Protein AF-A0A929IYP4-F1 (afdb_monomer)

pLDDT: mean 80.19, std 15.05, range [38.94, 98.25]

Mean predicted aligned error: 19.08 Å

Radius of gyration: 38.47 Å; Cα contacts (8 Å, |Δi|>4): 97; chains: 1; bounding box: 107×36×112 Å

Sequence (282 aa):
MQYESSFSPFMRTIASIVIVTFTMLILQPAAMAAQVMHEEYKQAVADKAREQAVQLTKTLQTVEVKLAKLQTIDTAQLAELNLGQTKKSFRSLKQQVVALDEAVRVDFATTKQHLVEQKLPVEILQRHQTAVATYQQHLATLLANLEAIIMVKNKGQLHDKVAKALKHLQPLQKQGKYPKFDPNNLPFNVPDGKVRPPLEDKQELKKLFPAKPIKLAATTLLPEMLAAATIPDSSYLEATEDVQITPEIDALALELGHNPVKIYNWVHDNIKFIPTYGSIQG

Structure (mmCIF, N/CA/C/O backbone):
data_AF-A0A929IYP4-F1
#
_entry.id   AF-A0A929IYP4-F1
#
loop_
_atom_site.group_PDB
_atom_site.id
_atom_site.type_symbol
_atom_site.label_atom_id
_atom_site.label_alt_id
_atom_site.label_comp_id
_atom_site.label_asym_id
_atom_site.label_entity_id
_atom_site.label_seq_id
_atom_site.pdbx_PDB_ins_code
_atom_site.Cartn_x
_atom_site.Cartn_y
_atom_site.Cartn_z
_atom_site.occupancy
_atom_site.B_iso_or_equiv
_atom_site.auth_seq_id
_atom_site.auth_comp_id
_atom_site.auth_asym_id
_atom_site.auth_atom_id
_atom_site.pdbx_PDB_model_num
ATOM 1 N N . MET A 1 1 ? -15.228 2.240 -84.566 1.00 38.94 1 MET A N 1
ATOM 2 C CA . MET A 1 1 ? -14.297 3.331 -84.207 1.00 38.94 1 MET A CA 1
ATOM 3 C C . MET A 1 1 ? -13.755 3.023 -82.823 1.00 38.94 1 MET A C 1
ATOM 5 O O . MET A 1 1 ? -14.469 3.202 -81.848 1.00 38.94 1 MET A O 1
ATOM 9 N N . GLN A 1 2 ? -12.566 2.427 -82.757 1.00 40.53 2 GLN A N 1
ATOM 10 C CA . GLN A 1 2 ? -11.899 2.063 -81.506 1.00 40.53 2 GLN A CA 1
ATOM 11 C C . GLN A 1 2 ? -10.913 3.185 -81.172 1.00 40.53 2 GLN A C 1
ATOM 13 O O . GLN A 1 2 ? -9.971 3.417 -81.923 1.00 40.53 2 GLN A O 1
ATOM 18 N N . TYR A 1 3 ? -11.178 3.928 -80.097 1.00 46.12 3 TYR A N 1
ATOM 19 C CA . TYR A 1 3 ? -10.236 4.901 -79.546 1.00 46.12 3 TYR A CA 1
ATOM 20 C C . TYR A 1 3 ? -9.234 4.135 -78.673 1.00 46.12 3 TYR A C 1
ATOM 22 O O . TYR A 1 3 ? -9.508 3.858 -77.507 1.00 46.12 3 TYR A O 1
ATOM 30 N N . GLU A 1 4 ? -8.085 3.761 -79.235 1.00 46.09 4 GLU A N 1
ATOM 31 C CA . GLU A 1 4 ? -6.936 3.353 -78.425 1.00 46.09 4 GLU A CA 1
ATOM 32 C C . GLU A 1 4 ? -6.273 4.609 -77.851 1.00 46.09 4 GLU A C 1
ATOM 34 O O . GLU A 1 4 ? -5.606 5.368 -78.553 1.00 46.09 4 GLU A O 1
ATOM 39 N N . SER A 1 5 ? -6.477 4.861 -76.557 1.00 52.59 5 SER A N 1
ATOM 40 C CA . SER A 1 5 ? -5.732 5.878 -75.818 1.00 52.59 5 SER A CA 1
ATOM 41 C C . SER A 1 5 ? -4.363 5.320 -75.416 1.00 52.59 5 SER A C 1
ATOM 43 O O . SER A 1 5 ? -4.140 4.815 -74.312 1.00 52.59 5 SER A O 1
ATOM 45 N N . SER A 1 6 ? -3.402 5.407 -76.333 1.00 58.78 6 SER A N 1
ATOM 46 C CA . SER A 1 6 ? -2.003 5.062 -76.075 1.00 58.78 6 SER A CA 1
ATOM 47 C C . SER A 1 6 ? -1.326 6.147 -75.226 1.00 58.78 6 SER A C 1
ATOM 49 O O . SER A 1 6 ? -0.546 6.960 -75.721 1.00 58.78 6 SER A O 1
ATOM 51 N N . PHE A 1 7 ? -1.633 6.189 -73.927 1.00 59.97 7 PHE A N 1
ATOM 52 C CA . PHE A 1 7 ? -0.832 6.949 -72.965 1.00 59.97 7 PHE A CA 1
ATOM 53 C C . PHE A 1 7 ? 0.578 6.358 -72.912 1.00 59.97 7 PHE A C 1
ATOM 55 O O . PHE A 1 7 ? 0.733 5.156 -72.678 1.00 59.97 7 PHE A O 1
ATOM 62 N N . SER A 1 8 ? 1.596 7.197 -73.126 1.00 69.31 8 SER A N 1
ATOM 63 C CA . SER A 1 8 ? 2.992 6.759 -73.120 1.00 69.31 8 SER A CA 1
ATOM 64 C C . SER A 1 8 ? 3.347 6.107 -71.773 1.00 69.31 8 SER A C 1
ATOM 66 O O . SER A 1 8 ? 2.818 6.512 -70.729 1.00 69.31 8 SER A O 1
ATOM 68 N N . PRO A 1 9 ? 4.252 5.112 -71.751 1.00 63.69 9 PRO A N 1
ATOM 69 C CA . PRO A 1 9 ? 4.678 4.460 -70.509 1.00 63.69 9 PRO A CA 1
ATOM 70 C C . PRO A 1 9 ? 5.207 5.469 -69.474 1.00 63.69 9 PRO A C 1
ATOM 72 O O . PRO A 1 9 ? 5.058 5.252 -68.276 1.00 63.69 9 PRO A O 1
ATOM 75 N N . PHE A 1 10 ? 5.720 6.612 -69.942 1.00 65.69 10 PHE A N 1
ATOM 76 C CA . PHE A 1 10 ? 6.186 7.730 -69.126 1.00 65.69 10 PHE A CA 1
ATOM 77 C C . PHE A 1 10 ? 5.052 8.518 -68.437 1.00 65.69 10 PHE A C 1
ATOM 79 O O . PHE A 1 10 ? 5.186 8.928 -67.288 1.00 65.69 10 PHE A O 1
ATOM 86 N N . MET A 1 11 ? 3.895 8.699 -69.086 1.00 67.69 11 MET A N 1
ATOM 87 C CA . MET A 1 11 ? 2.728 9.321 -68.437 1.00 67.69 11 MET A CA 1
ATOM 88 C C . MET A 1 11 ? 2.104 8.410 -67.374 1.00 67.69 11 MET A C 1
ATOM 90 O O . MET A 1 11 ? 1.614 8.896 -66.355 1.00 67.69 11 MET A O 1
ATOM 94 N N . ARG A 1 12 ? 2.150 7.087 -67.575 1.00 62.59 12 ARG A N 1
ATOM 95 C CA . ARG A 1 12 ? 1.625 6.107 -66.608 1.00 62.59 12 ARG A CA 1
ATOM 96 C C . ARG A 1 12 ? 2.485 6.018 -65.343 1.00 62.59 12 ARG A C 1
ATOM 98 O O . ARG A 1 12 ? 1.937 5.893 -64.247 1.00 62.59 12 ARG A O 1
ATOM 105 N N . THR A 1 13 ? 3.808 6.141 -65.465 1.00 68.50 13 THR A N 1
ATOM 106 C CA . THR A 1 13 ? 4.710 6.207 -64.303 1.00 68.50 13 THR A CA 1
ATOM 107 C C . THR A 1 13 ? 4.537 7.504 -63.520 1.00 68.50 13 THR A C 1
ATOM 109 O O . THR A 1 13 ? 4.424 7.447 -62.298 1.00 68.50 13 THR A O 1
ATOM 112 N N . ILE A 1 14 ? 4.409 8.655 -64.191 1.00 73.00 14 ILE A N 1
ATOM 113 C CA . ILE A 1 14 ? 4.153 9.937 -63.512 1.00 73.00 14 ILE A CA 1
ATOM 114 C C . ILE A 1 14 ? 2.806 9.914 -62.779 1.00 73.00 14 ILE A C 1
ATOM 116 O O . ILE A 1 14 ? 2.751 10.276 -61.607 1.00 73.00 14 ILE A O 1
ATOM 120 N N . ALA A 1 15 ? 1.736 9.426 -63.414 1.00 66.62 15 ALA A N 1
ATOM 121 C CA . ALA A 1 15 ? 0.426 9.314 -62.769 1.00 66.62 15 ALA A CA 1
ATOM 122 C C . ALA A 1 15 ? 0.462 8.412 -61.520 1.00 66.62 15 ALA A C 1
ATOM 124 O O . ALA A 1 15 ? -0.133 8.745 -60.498 1.00 66.62 15 ALA A O 1
ATOM 125 N N . SER A 1 16 ? 1.216 7.310 -61.569 1.00 67.25 16 SER A N 1
ATOM 126 C CA . SER A 1 16 ? 1.377 6.402 -60.426 1.00 67.25 16 SER A CA 1
ATOM 127 C C . SER A 1 16 ? 2.150 7.055 -59.274 1.00 67.25 16 SER A C 1
ATOM 129 O O . SER A 1 16 ? 1.747 6.934 -58.120 1.00 67.25 16 SER A O 1
ATOM 131 N N . ILE A 1 17 ? 3.215 7.808 -59.573 1.00 73.38 17 ILE A N 1
ATOM 132 C CA . ILE A 1 17 ? 3.995 8.548 -58.566 1.00 73.38 17 ILE A CA 1
ATOM 133 C C . ILE A 1 17 ? 3.144 9.648 -57.922 1.00 73.38 17 ILE A C 1
ATOM 135 O O . ILE A 1 17 ? 3.173 9.809 -56.702 1.00 73.38 17 ILE A O 1
ATOM 139 N N . VAL A 1 18 ? 2.341 10.370 -58.710 1.00 72.69 18 VAL A N 1
ATOM 140 C CA . VAL A 1 18 ? 1.445 11.417 -58.197 1.00 72.69 18 VAL A CA 1
ATOM 141 C C . VAL A 1 18 ? 0.373 10.818 -57.287 1.00 72.69 18 VAL A C 1
ATOM 143 O O . VAL A 1 18 ? 0.145 11.346 -56.207 1.00 72.69 18 VAL A O 1
ATOM 146 N N . ILE A 1 19 ? -0.229 9.681 -57.646 1.00 71.75 19 ILE A N 1
ATOM 147 C CA . ILE A 1 19 ? -1.214 9.004 -56.786 1.00 71.75 19 ILE A CA 1
ATOM 148 C C . ILE A 1 19 ? -0.570 8.528 -55.478 1.00 71.75 19 ILE A C 1
ATOM 150 O O . ILE A 1 19 ? -1.114 8.790 -54.408 1.00 71.75 19 ILE A O 1
ATOM 154 N N . VAL A 1 20 ? 0.606 7.892 -55.538 1.00 69.19 20 VAL A N 1
ATOM 155 C CA . VAL A 1 20 ? 1.320 7.410 -54.342 1.00 69.19 20 VAL A CA 1
ATOM 156 C C . VAL A 1 20 ? 1.697 8.570 -53.419 1.00 69.19 20 VAL A C 1
ATOM 158 O O . VAL A 1 20 ? 1.441 8.508 -52.217 1.00 69.19 20 VAL A O 1
ATOM 161 N N . THR A 1 21 ? 2.230 9.659 -53.970 1.00 65.56 21 THR A N 1
ATOM 162 C CA . THR A 1 21 ? 2.582 10.855 -53.188 1.00 65.56 21 THR A CA 1
ATOM 163 C C . THR A 1 21 ? 1.353 11.539 -52.592 1.00 65.56 21 THR A C 1
ATOM 165 O O . THR A 1 21 ? 1.382 11.868 -51.410 1.00 65.56 21 THR A O 1
ATOM 168 N N . PHE A 1 22 ? 0.244 11.668 -53.329 1.00 65.38 22 PHE A N 1
ATOM 169 C CA . PHE A 1 22 ? -1.004 12.223 -52.789 1.00 65.38 22 PHE A CA 1
ATOM 170 C C . PHE A 1 22 ? -1.616 11.331 -51.696 1.00 65.38 22 PHE A C 1
ATOM 172 O O . PHE A 1 22 ? -2.070 11.841 -50.675 1.00 65.38 22 PHE A O 1
ATOM 179 N N . THR A 1 23 ? -1.584 10.002 -51.854 1.00 59.28 23 THR A N 1
ATOM 180 C CA . THR A 1 23 ? -2.051 9.079 -50.801 1.00 59.28 23 THR A CA 1
ATOM 181 C C . THR A 1 23 ? -1.179 9.127 -49.546 1.00 59.28 23 THR A C 1
ATOM 183 O O . THR A 1 23 ? -1.722 9.158 -48.444 1.00 59.28 23 THR A O 1
ATOM 186 N N . MET A 1 24 ? 0.149 9.212 -49.681 1.00 58.81 24 MET A N 1
ATOM 187 C CA . MET A 1 24 ? 1.064 9.388 -48.545 1.00 58.81 24 MET A CA 1
ATOM 188 C C . MET A 1 24 ? 0.853 10.733 -47.835 1.00 58.81 24 MET A C 1
ATOM 190 O O . MET A 1 24 ? 0.801 10.763 -46.607 1.00 58.81 24 MET A O 1
ATOM 194 N N . LEU A 1 25 ? 0.649 11.820 -48.587 1.00 67.88 25 LEU A N 1
ATOM 195 C CA . LEU A 1 25 ? 0.430 13.165 -48.041 1.00 67.88 25 LEU A CA 1
ATOM 196 C C . LEU A 1 25 ? -0.876 13.278 -47.234 1.00 67.88 25 LEU A C 1
ATOM 198 O O . LEU A 1 25 ? -0.943 14.062 -46.293 1.00 67.88 25 LEU A O 1
ATOM 202 N N . ILE A 1 26 ? -1.910 12.504 -47.584 1.00 62.84 26 ILE A N 1
ATOM 203 C CA . ILE A 1 26 ? -3.207 12.516 -46.886 1.00 62.84 26 ILE A CA 1
ATOM 204 C C . ILE A 1 26 ? -3.213 11.552 -45.687 1.00 62.84 26 ILE A C 1
ATOM 206 O O . ILE A 1 26 ? -3.761 11.887 -44.636 1.00 62.84 26 ILE A O 1
ATOM 210 N N . LEU A 1 27 ? -2.599 10.366 -45.801 1.00 54.22 27 LEU A N 1
ATOM 211 C CA . LEU A 1 27 ? -2.622 9.367 -44.722 1.00 54.22 27 LEU A CA 1
ATOM 212 C C . LEU A 1 27 ? -1.699 9.715 -43.549 1.00 54.22 27 LEU A C 1
ATOM 214 O O . LEU A 1 27 ? -2.042 9.407 -42.412 1.00 54.22 27 LEU A O 1
ATOM 218 N N . GLN A 1 28 ? -0.550 10.348 -43.792 1.00 56.75 28 GLN A N 1
ATOM 219 C CA . GLN A 1 28 ? 0.405 10.694 -42.734 1.00 56.75 28 GLN A CA 1
ATOM 220 C C . GLN A 1 28 ? -0.167 11.654 -41.673 1.00 56.75 28 GLN A C 1
ATOM 222 O O . GLN A 1 28 ? -0.098 11.311 -40.490 1.00 56.75 28 GLN A O 1
ATOM 227 N N . PRO A 1 29 ? -0.779 12.804 -42.025 1.00 62.16 29 PRO A N 1
ATOM 228 C CA . PRO A 1 29 ? -1.364 13.697 -41.028 1.00 62.16 29 PRO A CA 1
ATOM 229 C C . PRO A 1 29 ? -2.583 13.080 -40.331 1.00 62.16 29 PRO A C 1
ATOM 231 O O . PRO A 1 29 ? -2.771 13.317 -39.143 1.00 62.16 29 PRO A O 1
ATOM 234 N N . ALA A 1 30 ? -3.371 12.239 -41.011 1.00 62.50 30 ALA A N 1
ATOM 235 C CA . ALA A 1 30 ? -4.487 11.520 -40.390 1.00 62.50 30 ALA A CA 1
ATOM 236 C C . ALA A 1 30 ? -4.015 10.444 -39.395 1.00 62.50 30 ALA A C 1
ATOM 238 O O . ALA A 1 30 ? -4.582 10.314 -38.312 1.00 62.50 30 ALA A O 1
ATOM 239 N N . ALA A 1 31 ? -2.953 9.705 -39.725 1.00 60.50 31 ALA A N 1
ATOM 240 C CA . ALA A 1 31 ? -2.341 8.730 -38.828 1.00 60.50 31 ALA A CA 1
ATOM 241 C C . ALA A 1 31 ? -1.682 9.410 -37.619 1.00 60.50 31 ALA A C 1
ATOM 243 O O . ALA A 1 31 ? -1.880 8.962 -36.492 1.00 60.50 31 ALA A O 1
ATOM 244 N N . MET A 1 32 ? -0.973 10.525 -37.829 1.00 61.84 32 MET A N 1
ATOM 245 C CA . MET A 1 32 ? -0.413 11.336 -36.743 1.00 61.84 32 MET A CA 1
ATOM 246 C C . MET A 1 32 ? -1.515 11.937 -35.860 1.00 61.84 32 MET A C 1
ATOM 248 O O . MET A 1 32 ? -1.403 11.880 -34.642 1.00 61.84 32 MET A O 1
ATOM 252 N N . ALA A 1 33 ? -2.610 12.444 -36.435 1.00 62.38 33 ALA A N 1
ATOM 253 C CA . ALA A 1 33 ? -3.753 12.946 -35.670 1.00 62.38 33 ALA A CA 1
ATOM 254 C C . ALA A 1 33 ? -4.442 11.835 -34.861 1.00 62.38 33 ALA A C 1
ATOM 256 O O . ALA A 1 33 ? -4.769 12.038 -33.694 1.00 62.38 33 ALA A O 1
ATOM 257 N N . ALA A 1 34 ? -4.610 10.641 -35.436 1.00 61.12 34 ALA A N 1
ATOM 258 C CA . ALA A 1 34 ? -5.140 9.484 -34.720 1.00 61.12 34 ALA A CA 1
ATOM 259 C C . ALA A 1 34 ? -4.206 9.030 -33.585 1.00 61.12 34 ALA A C 1
ATOM 261 O O . ALA A 1 34 ? -4.683 8.679 -32.510 1.00 61.12 34 ALA A O 1
ATOM 262 N N . GLN A 1 35 ? -2.887 9.075 -33.792 1.00 64.75 35 GLN A N 1
ATOM 263 C CA . GLN A 1 35 ? -1.896 8.790 -32.752 1.00 64.75 35 GLN A CA 1
ATOM 264 C C . GLN A 1 35 ? -1.928 9.832 -31.632 1.00 64.75 35 GLN A C 1
ATOM 266 O O . GLN A 1 35 ? -1.952 9.449 -30.468 1.00 64.75 35 GLN A O 1
ATOM 271 N N . VAL A 1 36 ? -1.994 11.126 -31.957 1.00 68.56 36 VAL A N 1
ATOM 272 C CA . VAL A 1 36 ? -2.106 12.201 -30.959 1.00 68.56 36 VAL A CA 1
ATOM 273 C C . VAL A 1 36 ? -3.393 12.055 -30.150 1.00 68.56 36 VAL A C 1
ATOM 275 O O . VAL A 1 36 ? -3.328 12.042 -28.928 1.00 68.56 36 VAL A O 1
ATOM 278 N N . MET A 1 37 ? -4.542 11.834 -30.796 1.00 64.94 37 MET A N 1
ATOM 279 C CA . MET A 1 37 ? -5.806 11.607 -30.082 1.00 64.94 37 MET A CA 1
ATOM 280 C C . MET A 1 37 ? -5.785 10.334 -29.227 1.00 64.94 37 MET A C 1
ATOM 282 O O . MET A 1 37 ? -6.391 10.291 -28.157 1.00 64.94 37 MET A O 1
ATOM 286 N N . HIS A 1 38 ? -5.084 9.290 -29.671 1.00 69.62 38 HIS A N 1
ATOM 287 C CA . HIS A 1 38 ? -4.913 8.065 -28.897 1.00 69.62 38 HIS A CA 1
ATOM 288 C C . HIS A 1 38 ? -4.024 8.280 -27.663 1.00 69.62 38 HIS A C 1
ATOM 290 O O . HIS A 1 38 ? -4.341 7.771 -26.588 1.00 69.62 38 HIS A O 1
ATOM 296 N N . GLU A 1 39 ? -2.946 9.053 -27.793 1.00 69.69 39 GLU A N 1
ATOM 297 C CA . GLU A 1 39 ? -2.071 9.408 -26.674 1.00 69.69 39 GLU A CA 1
ATOM 298 C C . GLU A 1 39 ? -2.745 10.385 -25.697 1.00 69.69 39 GLU A C 1
ATOM 300 O O . GLU A 1 39 ? -2.677 10.168 -24.489 1.00 69.69 39 GLU A O 1
ATOM 305 N N . GLU A 1 40 ? -3.491 11.384 -26.179 1.00 71.38 40 GLU A N 1
ATOM 306 C CA . GLU A 1 40 ? -4.317 12.264 -25.335 1.00 71.38 40 GLU A CA 1
ATOM 307 C C . GLU A 1 40 ? -5.375 11.470 -24.560 1.00 71.38 40 GLU A C 1
ATOM 309 O O . GLU A 1 40 ? -5.568 11.680 -23.361 1.00 71.38 40 GLU A O 1
ATOM 314 N N . TYR A 1 41 ? -6.027 10.502 -25.211 1.00 72.19 41 TYR A N 1
ATOM 315 C CA . TYR A 1 41 ? -6.977 9.610 -24.551 1.00 72.19 41 TYR A CA 1
ATOM 316 C C . TYR A 1 41 ? -6.307 8.767 -23.456 1.00 72.19 41 TYR A C 1
ATOM 318 O O . TYR A 1 41 ? -6.831 8.678 -22.344 1.00 72.19 41 TYR A O 1
ATOM 326 N N . LYS A 1 42 ? -5.133 8.179 -23.726 1.00 73.50 42 LYS A N 1
ATOM 327 C CA . LYS A 1 42 ? -4.367 7.432 -22.712 1.00 73.50 42 LYS A CA 1
ATOM 328 C C . LYS A 1 42 ? -3.975 8.314 -21.531 1.00 73.50 42 LYS A C 1
ATOM 330 O O . LYS A 1 42 ? -4.125 7.883 -20.388 1.00 73.50 42 LYS A O 1
ATOM 335 N N . GLN A 1 43 ? -3.502 9.533 -21.791 1.00 73.44 43 GLN A N 1
ATOM 336 C CA . GLN A 1 43 ? -3.139 10.490 -20.745 1.00 73.44 43 GLN A CA 1
ATOM 337 C C . GLN A 1 43 ? -4.351 10.876 -19.894 1.00 73.44 43 GLN A C 1
ATOM 339 O O . GLN A 1 43 ? -4.284 10.779 -18.672 1.00 73.44 43 GLN A O 1
ATOM 344 N N . ALA A 1 44 ? -5.490 11.192 -20.512 1.00 74.25 44 ALA A N 1
ATOM 345 C CA . ALA A 1 44 ? -6.718 11.518 -19.791 1.00 74.25 44 ALA A CA 1
ATOM 346 C C . ALA A 1 44 ? -7.220 10.353 -18.915 1.00 74.25 44 ALA A C 1
ATOM 348 O O . ALA A 1 44 ? -7.680 10.566 -17.791 1.00 74.25 44 ALA A O 1
ATOM 349 N N . VAL A 1 45 ? -7.113 9.110 -19.399 1.00 73.69 45 VAL A N 1
ATOM 350 C CA . VAL A 1 45 ? -7.444 7.909 -18.613 1.00 73.69 45 VAL A CA 1
ATOM 351 C C . VAL A 1 45 ? -6.485 7.743 -17.431 1.00 73.69 45 VAL A C 1
ATOM 353 O O . VAL A 1 45 ? -6.939 7.477 -16.316 1.00 73.69 45 VAL A O 1
ATOM 356 N N . ALA A 1 46 ? -5.181 7.939 -17.644 1.00 70.75 46 ALA A N 1
ATOM 357 C CA . ALA A 1 46 ? -4.175 7.861 -16.587 1.00 70.75 46 ALA A CA 1
ATOM 358 C C . ALA A 1 46 ? -4.371 8.949 -15.517 1.00 70.75 46 ALA A C 1
ATOM 360 O O . ALA A 1 46 ? -4.294 8.665 -14.321 1.00 70.75 46 ALA A O 1
ATOM 361 N N . ASP A 1 47 ? -4.683 10.180 -15.917 1.00 76.44 47 ASP A N 1
ATOM 362 C CA . ASP A 1 47 ? -4.920 11.286 -14.989 1.00 76.44 47 ASP A CA 1
ATOM 363 C C . ASP A 1 47 ? -6.200 11.089 -14.178 1.00 76.44 47 ASP A C 1
ATOM 365 O O . ASP A 1 47 ? -6.202 11.298 -12.962 1.00 76.44 47 ASP A O 1
ATOM 369 N N . LYS A 1 48 ? -7.262 10.573 -14.804 1.00 78.75 48 LYS A N 1
ATOM 370 C CA . LYS A 1 48 ? -8.477 10.170 -14.090 1.00 78.75 48 LYS A CA 1
ATOM 371 C C . LYS A 1 48 ? -8.196 9.060 -13.072 1.00 78.75 48 LYS A C 1
ATOM 373 O O . LYS A 1 48 ? -8.675 9.140 -11.941 1.00 78.75 48 LYS A O 1
ATOM 378 N N . ALA A 1 49 ? -7.398 8.054 -13.433 1.00 76.0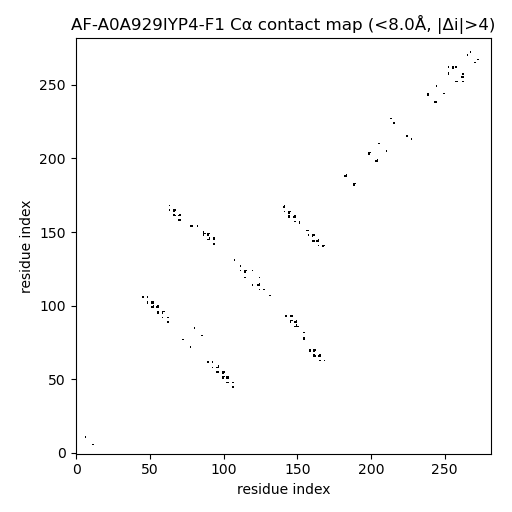0 49 ALA A N 1
ATOM 379 C CA . ALA A 1 49 ? -7.012 6.985 -12.511 1.00 76.00 49 ALA A CA 1
ATOM 380 C C . ALA A 1 49 ? -6.200 7.527 -11.318 1.00 76.00 49 ALA A C 1
ATOM 382 O O . ALA A 1 49 ? -6.464 7.160 -10.169 1.00 76.00 49 ALA A O 1
ATOM 383 N N . ARG A 1 50 ? -5.276 8.467 -11.560 1.00 76.94 50 ARG A N 1
ATOM 384 C CA . ARG A 1 50 ? -4.528 9.172 -10.503 1.00 76.94 50 ARG A CA 1
ATOM 385 C C . ARG A 1 50 ? -5.450 9.964 -9.585 1.00 76.94 50 ARG A C 1
ATOM 387 O O . ARG A 1 50 ? -5.304 9.892 -8.364 1.00 76.94 50 ARG A O 1
ATOM 394 N N . GLU A 1 51 ? -6.417 10.688 -10.140 1.00 83.38 51 GLU A N 1
ATOM 395 C CA . GLU A 1 51 ? -7.405 11.418 -9.348 1.00 83.38 51 GLU A CA 1
ATOM 396 C C . GLU A 1 51 ? -8.211 10.463 -8.453 1.00 83.38 51 GLU A C 1
ATOM 398 O O . GLU A 1 51 ? -8.351 10.699 -7.250 1.00 83.38 51 GLU A O 1
ATOM 403 N N . GLN A 1 52 ? -8.675 9.340 -9.005 1.00 84.12 52 GLN A N 1
ATOM 404 C CA . GLN A 1 52 ? -9.406 8.315 -8.258 1.00 84.12 52 GLN A CA 1
ATOM 405 C C . GLN A 1 52 ? -8.547 7.677 -7.153 1.00 84.12 52 GLN A C 1
ATOM 407 O O . GLN A 1 52 ? -9.046 7.452 -6.049 1.00 84.12 52 GLN A O 1
ATOM 412 N N . ALA A 1 53 ? -7.247 7.469 -7.378 1.00 81.12 53 ALA A N 1
ATOM 413 C CA . ALA A 1 53 ? -6.319 6.993 -6.349 1.00 81.12 53 ALA A CA 1
ATOM 414 C C . ALA A 1 53 ? -6.126 8.013 -5.204 1.00 81.12 53 ALA A C 1
ATOM 416 O O . ALA A 1 53 ? -6.084 7.647 -4.020 1.00 81.12 53 ALA A O 1
ATOM 417 N N . VAL A 1 54 ? -6.074 9.311 -5.524 1.00 84.31 54 VAL A N 1
ATOM 418 C CA . VAL A 1 54 ? -6.055 10.386 -4.517 1.00 84.31 54 VAL A CA 1
ATOM 419 C C . VAL A 1 54 ? -7.360 10.399 -3.720 1.00 84.31 54 VAL A C 1
ATOM 421 O O . VAL A 1 54 ? -7.334 10.498 -2.489 1.00 84.31 54 VAL A O 1
ATOM 424 N N . GLN A 1 55 ? -8.504 10.266 -4.393 1.00 88.94 55 GLN A N 1
ATOM 425 C CA . GLN A 1 55 ? -9.803 10.173 -3.731 1.00 88.94 55 GLN A CA 1
ATOM 426 C C . GLN A 1 55 ? -9.883 8.937 -2.824 1.00 88.94 55 GLN A C 1
ATOM 428 O O . GLN A 1 55 ? -10.342 9.058 -1.688 1.00 88.94 55 GLN A O 1
ATOM 433 N N . LEU A 1 56 ? -9.366 7.780 -3.254 1.00 90.19 56 LEU A N 1
ATOM 434 C CA . LEU A 1 56 ? -9.306 6.572 -2.425 1.00 90.19 56 LEU A CA 1
ATOM 435 C C . LEU A 1 56 ? -8.524 6.836 -1.139 1.00 90.19 56 LEU A C 1
ATOM 437 O O . LEU A 1 56 ? -8.999 6.519 -0.050 1.00 90.19 56 LEU A O 1
ATOM 441 N N . THR A 1 57 ? -7.362 7.477 -1.251 1.00 88.38 57 THR A N 1
ATOM 442 C CA . THR A 1 57 ? -6.527 7.831 -0.097 1.00 88.38 57 THR A CA 1
ATOM 443 C C . THR A 1 57 ? -7.281 8.727 0.889 1.00 88.38 57 THR A C 1
ATOM 445 O O . THR A 1 57 ? -7.291 8.451 2.090 1.00 88.38 57 THR A O 1
ATOM 448 N N . LYS A 1 58 ? -7.982 9.756 0.397 1.00 89.94 58 LYS A N 1
ATOM 449 C CA . LYS A 1 58 ? -8.820 10.637 1.232 1.00 89.94 58 LYS A CA 1
ATOM 450 C C . LYS A 1 58 ? -9.967 9.874 1.905 1.00 89.94 58 LYS A C 1
ATOM 452 O O . LYS A 1 58 ? -10.256 10.094 3.085 1.00 89.94 58 LYS A O 1
ATOM 457 N N . THR A 1 59 ? -10.601 8.945 1.195 1.00 92.94 59 THR A N 1
ATOM 458 C CA . THR A 1 59 ? -11.660 8.092 1.751 1.00 92.94 59 THR A CA 1
ATOM 459 C C . THR A 1 59 ? -11.114 7.172 2.843 1.00 92.94 59 THR A C 1
ATOM 461 O O . THR A 1 59 ? -11.733 7.051 3.900 1.00 92.94 59 THR A O 1
ATOM 464 N N . LEU A 1 60 ? -9.931 6.582 2.654 1.00 92.31 60 LEU A N 1
ATOM 465 C CA . LEU A 1 60 ? -9.267 5.755 3.666 1.00 92.31 60 LEU A CA 1
ATOM 466 C C . LEU A 1 60 ? -8.873 6.563 4.912 1.00 92.31 60 LEU A C 1
ATOM 468 O O . LEU A 1 60 ? -9.076 6.088 6.029 1.00 92.31 60 LEU A O 1
ATOM 472 N N . GLN A 1 61 ? -8.393 7.798 4.743 1.00 91.50 61 GLN A N 1
ATOM 473 C CA . GLN A 1 61 ? -8.151 8.722 5.859 1.00 91.50 61 GLN A CA 1
ATOM 474 C C . GLN A 1 61 ? -9.448 9.045 6.608 1.00 91.50 61 GLN A C 1
ATOM 476 O O . GLN A 1 61 ? -9.487 9.016 7.834 1.00 91.50 61 GLN A O 1
ATOM 481 N N . THR A 1 62 ? -10.542 9.286 5.882 1.00 94.62 62 THR A N 1
ATOM 482 C CA . THR A 1 62 ? -11.859 9.541 6.486 1.00 94.62 62 THR A CA 1
ATOM 483 C C . THR A 1 62 ? -12.355 8.336 7.287 1.00 94.62 62 THR A C 1
ATOM 485 O O . THR A 1 62 ? -12.878 8.495 8.394 1.00 94.62 62 THR A O 1
ATOM 488 N N . VAL A 1 63 ? -12.176 7.121 6.753 1.00 95.19 63 VAL A N 1
ATOM 489 C CA . VAL A 1 63 ? -12.472 5.868 7.462 1.00 95.19 63 VAL A CA 1
ATOM 490 C C . VAL A 1 63 ? -11.678 5.802 8.760 1.00 95.19 63 VAL A C 1
ATOM 492 O O . VAL A 1 63 ? -12.271 5.582 9.813 1.00 95.19 63 VAL A O 1
ATOM 495 N N . GLU A 1 64 ? -10.368 6.023 8.704 1.00 93.31 64 GLU A N 1
ATOM 496 C CA . GLU A 1 64 ? -9.511 5.959 9.882 1.00 93.31 64 GLU A CA 1
ATOM 497 C C . GLU A 1 64 ? -9.891 7.002 10.934 1.00 93.31 64 GLU A C 1
ATOM 499 O O . GLU A 1 64 ? -10.103 6.629 12.083 1.00 93.31 64 GLU A O 1
ATOM 504 N N . VAL A 1 65 ? -10.054 8.275 10.563 1.00 93.94 65 VAL A N 1
ATOM 505 C CA . VAL A 1 65 ? -10.456 9.345 11.493 1.00 93.94 65 VAL A CA 1
ATOM 506 C C . VAL A 1 65 ? -11.758 8.977 12.202 1.00 93.94 65 VAL A C 1
ATOM 508 O O . VAL A 1 65 ? -11.894 9.143 13.416 1.00 93.94 65 VAL A O 1
ATOM 511 N N . LYS A 1 66 ? -12.721 8.427 11.458 1.00 95.38 66 LYS A N 1
ATOM 512 C CA . LYS A 1 66 ? -14.007 8.013 12.016 1.00 95.38 66 LYS A CA 1
ATOM 513 C C . LYS A 1 66 ? -13.878 6.801 12.935 1.00 95.38 66 LYS A C 1
ATOM 515 O O . LYS A 1 66 ? -14.553 6.756 13.962 1.00 95.38 66 LYS A O 1
ATOM 520 N N . LEU A 1 67 ? -13.031 5.835 12.590 1.00 95.50 67 LEU A N 1
ATOM 521 C CA . LEU A 1 67 ? -12.725 4.707 13.461 1.00 95.50 67 LEU A CA 1
ATOM 522 C C . LEU A 1 67 ? -12.003 5.176 14.735 1.00 95.50 67 LEU A C 1
ATOM 524 O O . LEU A 1 67 ? -12.409 4.795 15.824 1.00 95.50 67 LEU A O 1
ATOM 528 N N . ALA A 1 68 ? -11.000 6.047 14.621 1.00 94.44 68 ALA A N 1
ATOM 529 C CA . ALA A 1 68 ? -10.244 6.595 15.744 1.00 94.44 68 ALA A CA 1
ATOM 530 C C . ALA A 1 68 ? -11.163 7.341 16.715 1.00 94.44 68 ALA A C 1
ATOM 532 O O . ALA A 1 68 ? -11.129 7.079 17.913 1.00 94.44 68 ALA A O 1
ATOM 533 N N . LYS A 1 69 ? -12.069 8.176 16.191 1.00 94.12 69 LYS A N 1
ATOM 534 C CA . LYS A 1 69 ? -13.087 8.852 17.002 1.00 94.12 69 LYS A CA 1
ATOM 535 C C . LYS A 1 69 ? -13.975 7.863 17.759 1.00 94.12 69 LYS A C 1
ATOM 537 O O . LYS A 1 69 ? -14.289 8.102 18.916 1.00 94.12 69 LYS A O 1
ATOM 542 N N . LEU A 1 70 ? -14.391 6.768 17.120 1.00 93.75 70 LEU A N 1
ATOM 543 C CA . LEU A 1 70 ? -15.215 5.732 17.757 1.00 93.75 70 LEU A CA 1
ATOM 544 C C . LEU A 1 70 ? -14.438 4.856 18.744 1.00 93.75 70 LEU A C 1
ATOM 546 O O . LEU A 1 70 ? -15.054 4.231 19.599 1.00 93.75 70 LEU A O 1
ATOM 550 N N . GLN A 1 71 ? -13.113 4.802 18.638 1.00 92.94 71 GLN A N 1
ATOM 551 C CA . GLN A 1 71 ? -12.260 4.082 19.580 1.00 92.94 71 GLN A CA 1
ATOM 552 C C . GLN A 1 71 ? -12.113 4.832 20.910 1.00 92.94 71 GLN A C 1
ATOM 554 O O . GLN A 1 71 ? -11.909 4.199 21.945 1.00 92.94 71 GLN A O 1
ATOM 559 N N . THR A 1 72 ? -12.209 6.165 20.878 1.00 92.62 72 THR A N 1
ATOM 560 C CA . THR A 1 72 ? -12.000 7.053 22.032 1.00 92.62 72 THR A CA 1
ATOM 561 C C . THR A 1 72 ? -13.286 7.456 22.752 1.00 92.62 72 THR A C 1
ATOM 563 O O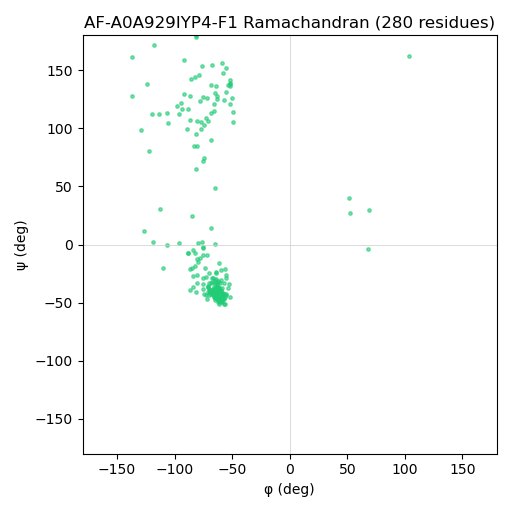 . THR A 1 72 ? -13.210 8.247 23.686 1.00 92.62 72 THR A O 1
ATOM 566 N N . ILE A 1 73 ? -14.458 6.980 22.316 1.00 91.56 73 ILE A N 1
ATOM 567 C CA . ILE A 1 73 ? -15.723 7.331 22.978 1.00 91.56 73 ILE A CA 1
ATOM 568 C C . ILE A 1 73 ? -15.809 6.705 24.370 1.00 91.56 73 ILE A C 1
ATOM 570 O O . ILE A 1 73 ? -15.490 5.529 24.551 1.00 91.56 73 ILE A O 1
ATOM 574 N N . ASP A 1 74 ? -16.279 7.487 25.337 1.00 90.50 74 ASP A N 1
ATOM 575 C CA . ASP A 1 74 ? -16.589 7.000 26.682 1.00 90.50 74 ASP A CA 1
ATOM 576 C C . ASP A 1 74 ? -17.978 6.328 26.750 1.00 90.50 74 ASP A C 1
ATOM 578 O O . ASP A 1 74 ? -18.705 6.212 25.756 1.00 90.50 74 ASP A O 1
ATOM 582 N N . THR A 1 75 ? -18.357 5.846 27.935 1.00 87.56 75 THR A N 1
ATOM 583 C CA . THR A 1 75 ? -19.632 5.148 28.161 1.00 87.56 75 THR A CA 1
ATOM 584 C C . THR A 1 75 ? -20.858 6.040 27.953 1.00 87.56 75 THR A C 1
ATOM 586 O O . THR A 1 75 ? -21.872 5.550 27.449 1.00 87.56 75 THR A O 1
ATOM 589 N N . ALA A 1 76 ? -20.777 7.332 28.283 1.00 89.06 76 ALA A N 1
ATOM 590 C CA . ALA A 1 76 ? -21.868 8.288 28.097 1.00 89.06 76 ALA A CA 1
ATOM 591 C C . ALA A 1 76 ? -22.061 8.612 26.606 1.00 89.06 76 ALA A C 1
ATOM 593 O O . ALA A 1 76 ? -23.164 8.492 26.070 1.00 89.06 76 ALA A O 1
ATOM 594 N N . GLN A 1 77 ? -20.971 8.888 25.892 1.00 90.50 77 GLN A N 1
ATOM 595 C CA . GLN A 1 77 ? -20.966 9.120 24.447 1.00 90.50 77 GLN A CA 1
ATOM 596 C C . GLN A 1 77 ? -21.425 7.884 23.665 1.00 90.50 77 GLN A C 1
ATOM 598 O O . GLN A 1 77 ? -22.155 7.995 22.675 1.00 90.50 77 GLN A O 1
ATOM 603 N N . LEU A 1 78 ? -21.046 6.682 24.111 1.00 87.88 78 LEU A N 1
ATOM 604 C CA . LEU A 1 78 ? -21.541 5.435 23.533 1.00 87.88 78 LEU A CA 1
ATOM 605 C C . LEU A 1 78 ? -23.062 5.309 23.721 1.00 87.88 78 LEU A C 1
ATOM 607 O O . LEU A 1 78 ? -23.760 4.894 22.788 1.00 87.88 78 LEU A O 1
ATOM 611 N N . ALA A 1 79 ? -23.603 5.692 24.883 1.00 88.12 79 ALA A N 1
ATOM 612 C CA . ALA A 1 79 ? -25.042 5.667 25.154 1.00 88.12 79 ALA A CA 1
ATOM 613 C C . ALA A 1 79 ? -25.835 6.614 24.234 1.00 88.12 79 ALA A C 1
ATOM 615 O O . ALA A 1 79 ? -26.899 6.222 23.747 1.00 88.12 79 ALA A O 1
ATOM 616 N N . GLU A 1 80 ? -25.277 7.770 23.876 1.00 90.94 80 GLU A N 1
ATOM 617 C CA . GLU A 1 80 ? -25.880 8.738 22.942 1.00 90.94 80 GLU A CA 1
ATOM 618 C C . GLU A 1 80 ? -25.652 8.398 21.457 1.00 90.94 80 GLU A C 1
ATOM 620 O O . GLU A 1 80 ? -26.387 8.854 20.579 1.00 90.94 80 GLU A O 1
ATOM 625 N N . LEU A 1 81 ? -24.669 7.546 21.145 1.00 92.25 81 LEU A N 1
ATOM 626 C CA . LEU A 1 81 ? -24.316 7.205 19.767 1.00 92.25 81 LEU A CA 1
ATOM 627 C C . LEU A 1 81 ? -25.505 6.624 18.985 1.00 92.25 81 LEU A C 1
ATOM 629 O O . LEU A 1 81 ? -26.054 5.568 19.324 1.00 92.25 81 LEU A O 1
ATOM 633 N N . ASN A 1 82 ? -25.837 7.241 17.851 1.00 94.00 82 ASN A N 1
ATOM 634 C CA . ASN A 1 82 ? -26.802 6.677 16.915 1.00 94.00 82 ASN A CA 1
ATOM 635 C C . ASN A 1 82 ? -26.149 5.552 16.089 1.00 94.00 82 ASN A C 1
ATOM 637 O O . ASN A 1 82 ? -25.442 5.787 15.100 1.00 94.00 82 ASN A O 1
ATOM 641 N N . LEU A 1 83 ? -26.396 4.304 16.496 1.00 92.75 83 LEU A N 1
ATOM 642 C CA . LEU A 1 83 ? -25.845 3.120 15.832 1.00 92.75 83 LEU A CA 1
ATOM 643 C C . LEU A 1 83 ? -26.339 2.989 14.380 1.00 92.75 83 LEU A C 1
ATOM 645 O O . LEU A 1 83 ? -25.565 2.614 13.501 1.00 92.75 83 LEU A O 1
ATOM 649 N N . GLY A 1 84 ? -27.600 3.338 14.106 1.00 94.62 84 GLY A N 1
ATOM 650 C CA . GLY A 1 84 ? -28.170 3.308 12.757 1.00 94.62 84 GLY A CA 1
ATOM 651 C C . GLY A 1 84 ? -27.448 4.259 11.802 1.00 94.62 84 GLY A C 1
ATOM 652 O O . GLY A 1 84 ? -27.041 3.853 10.712 1.00 94.62 84 GLY A O 1
ATOM 653 N N . GLN A 1 85 ? -27.210 5.498 12.237 1.00 94.69 85 GLN A N 1
ATOM 654 C CA . GLN A 1 85 ? -26.461 6.485 11.458 1.00 94.69 85 GLN A CA 1
ATOM 655 C C . GLN A 1 85 ? -25.000 6.066 11.275 1.00 94.69 85 GLN A C 1
ATOM 657 O O . GLN A 1 85 ? -24.461 6.143 10.172 1.00 94.69 85 GLN A O 1
ATOM 662 N N . THR A 1 86 ? -24.377 5.539 12.331 1.00 94.31 86 THR A N 1
ATOM 663 C CA . THR A 1 86 ? -22.991 5.053 12.291 1.00 94.31 86 THR A CA 1
ATOM 664 C C . THR A 1 86 ? -22.811 3.977 11.220 1.00 94.31 86 THR A C 1
ATOM 666 O O . THR A 1 86 ? -21.893 4.081 10.397 1.00 94.31 86 THR A O 1
ATOM 669 N N . LYS A 1 87 ? -23.723 2.994 11.178 1.00 95.88 87 LYS A N 1
ATOM 670 C CA . LYS A 1 87 ? -23.760 1.932 10.163 1.00 95.88 87 LYS A CA 1
ATOM 671 C C . LYS A 1 87 ? -23.979 2.475 8.755 1.00 95.88 87 LYS A C 1
ATOM 673 O O . LYS A 1 87 ? -23.265 2.067 7.844 1.00 95.88 87 LYS A O 1
ATOM 678 N N . LYS A 1 88 ? -24.923 3.408 8.568 1.00 97.19 88 LYS A N 1
ATOM 679 C CA . LYS A 1 88 ? -25.167 4.053 7.264 1.00 97.19 88 LYS A CA 1
ATOM 680 C C . LYS A 1 88 ? -23.907 4.741 6.736 1.00 97.19 88 LYS A C 1
ATOM 682 O O . LYS A 1 88 ? -23.532 4.518 5.589 1.00 97.19 88 LYS A O 1
ATOM 687 N N . SER A 1 89 ? -23.209 5.501 7.579 1.00 96.25 89 SER A N 1
ATOM 688 C CA . SER A 1 89 ? -21.960 6.155 7.184 1.00 96.25 89 SER A CA 1
ATOM 689 C C . SER A 1 89 ? -20.866 5.150 6.806 1.00 96.25 89 SER A C 1
ATOM 691 O O . SER A 1 89 ? -20.180 5.360 5.813 1.00 96.25 89 SER A O 1
ATOM 693 N N . PHE A 1 90 ? -20.693 4.051 7.552 1.00 97.44 90 PHE A N 1
ATOM 694 C CA . PHE A 1 90 ? -19.710 3.022 7.177 1.00 97.44 90 PHE A CA 1
ATOM 695 C C . PHE A 1 90 ? -20.094 2.254 5.915 1.00 97.44 90 PHE A C 1
ATOM 697 O O . PHE A 1 90 ? -19.211 1.911 5.136 1.00 97.44 90 PHE A O 1
ATOM 704 N N . ARG A 1 91 ? -21.389 2.036 5.667 1.00 98.12 91 ARG A N 1
ATOM 705 C CA . ARG A 1 91 ? -21.870 1.464 4.405 1.00 98.12 91 ARG A CA 1
ATOM 706 C C . ARG A 1 91 ? -21.517 2.359 3.221 1.00 98.12 91 ARG A C 1
ATOM 708 O O . ARG A 1 91 ? -20.979 1.854 2.2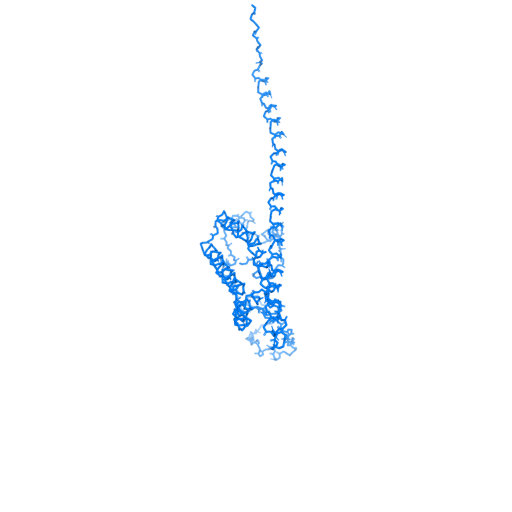43 1.00 98.12 91 ARG A O 1
ATOM 715 N N . SER A 1 92 ? -21.750 3.666 3.341 1.00 97.81 92 SER A N 1
ATOM 716 C CA . SER A 1 92 ? -21.370 4.632 2.305 1.00 97.81 92 SER A CA 1
ATOM 717 C C . SER A 1 92 ? -19.858 4.646 2.068 1.00 97.81 92 SER A C 1
ATOM 719 O O . SER A 1 92 ? -19.424 4.521 0.928 1.00 97.81 92 SER A O 1
ATOM 721 N N . LEU A 1 93 ? -19.046 4.708 3.130 1.00 97.69 93 LEU A N 1
ATOM 722 C CA . LEU A 1 93 ? -17.584 4.673 3.004 1.00 97.69 93 LEU A CA 1
ATOM 723 C C . LEU A 1 93 ? -17.094 3.368 2.364 1.00 97.69 93 LEU A C 1
ATOM 725 O O . LEU A 1 93 ? -16.245 3.405 1.482 1.00 97.69 93 LEU A O 1
ATOM 729 N N . LYS A 1 94 ? -17.661 2.220 2.753 1.00 97.62 94 LYS A N 1
ATOM 730 C CA . LYS A 1 94 ? -17.349 0.926 2.135 1.00 97.62 94 LYS A CA 1
ATOM 731 C C . LYS A 1 94 ? -17.661 0.938 0.634 1.00 97.62 94 LYS A C 1
ATOM 733 O O . LYS A 1 94 ? -16.834 0.488 -0.149 1.00 97.62 94 LYS A O 1
ATOM 738 N N . GLN A 1 95 ? -18.825 1.452 0.235 1.00 97.25 95 GLN A N 1
ATOM 739 C CA . GLN A 1 95 ? -19.209 1.557 -1.177 1.00 97.25 95 GLN A CA 1
ATOM 740 C C . GLN A 1 95 ? -18.264 2.471 -1.963 1.00 97.25 95 GLN A C 1
ATOM 742 O O . GLN A 1 95 ? -17.857 2.108 -3.060 1.00 97.25 95 GLN A O 1
ATOM 747 N N . GLN A 1 96 ? -17.864 3.609 -1.389 1.00 96.12 96 GLN A N 1
ATOM 748 C CA . GLN A 1 96 ? -16.892 4.512 -2.011 1.00 96.12 96 GLN A CA 1
ATOM 749 C C . GLN A 1 96 ? -15.526 3.844 -2.191 1.00 96.12 96 GLN A C 1
ATOM 751 O O . GLN A 1 96 ? -14.938 3.949 -3.260 1.00 96.12 96 GLN A O 1
ATOM 756 N N . VAL A 1 97 ? -15.037 3.115 -1.181 1.00 95.62 97 VAL A N 1
ATOM 757 C CA . VAL A 1 97 ? -13.775 2.361 -1.284 1.00 95.62 97 VAL A CA 1
ATOM 758 C C . VAL A 1 97 ? -13.843 1.326 -2.408 1.00 95.62 97 VAL A C 1
ATOM 760 O O . VAL A 1 97 ? -12.909 1.240 -3.194 1.00 95.62 97 VAL A O 1
ATOM 763 N N . VAL A 1 98 ? -14.944 0.574 -2.515 1.00 95.56 98 VAL A N 1
ATOM 764 C CA . VAL A 1 98 ? -15.127 -0.420 -3.589 1.00 95.56 98 VAL A CA 1
ATOM 765 C C . VAL A 1 98 ? -15.169 0.242 -4.967 1.00 95.56 98 VAL A C 1
ATOM 767 O O . VAL A 1 98 ? -14.528 -0.250 -5.887 1.00 95.56 98 VAL A O 1
ATOM 770 N N . ALA A 1 99 ? -15.881 1.361 -5.110 1.00 93.31 99 ALA A N 1
ATOM 771 C CA . ALA A 1 99 ? -15.966 2.077 -6.382 1.00 93.31 99 ALA A CA 1
ATOM 772 C C . ALA A 1 99 ? -14.612 2.665 -6.818 1.00 93.31 99 ALA A C 1
ATOM 774 O O . ALA A 1 99 ? -14.289 2.673 -8.001 1.00 93.31 99 ALA A O 1
ATOM 775 N N . LEU A 1 100 ? -13.808 3.153 -5.870 1.00 92.06 100 LEU A N 1
ATOM 776 C CA . LEU A 1 100 ? -12.500 3.748 -6.156 1.00 92.06 100 LEU A CA 1
ATOM 777 C C . LEU A 1 100 ? -11.390 2.697 -6.360 1.00 92.06 100 LEU A C 1
ATOM 779 O O . LEU A 1 100 ? -10.428 2.970 -7.073 1.00 92.06 100 LEU A O 1
ATOM 783 N N . ASP A 1 101 ? -11.521 1.498 -5.779 1.00 91.56 101 ASP A N 1
ATOM 784 C CA . ASP A 1 101 ? -10.610 0.355 -5.998 1.00 91.56 101 ASP A CA 1
ATOM 785 C C . ASP A 1 101 ? -10.577 -0.093 -7.467 1.00 91.56 101 ASP A C 1
ATOM 787 O O . ASP A 1 101 ? -9.527 -0.485 -7.970 1.00 91.56 101 ASP A O 1
ATOM 791 N N . GLU A 1 102 ? -11.694 0.013 -8.189 1.00 87.81 102 GLU A N 1
ATOM 792 C CA . GLU A 1 102 ? -11.764 -0.390 -9.598 1.00 87.81 102 GLU A CA 1
ATOM 793 C C . GLU A 1 102 ? -10.696 0.310 -10.455 1.00 87.81 102 GLU A C 1
ATOM 795 O O . GLU A 1 102 ? -9.986 -0.344 -11.219 1.00 87.81 102 GLU A O 1
ATOM 800 N N . ALA A 1 103 ? -10.494 1.613 -10.245 1.00 85.44 103 ALA A N 1
ATOM 801 C CA . ALA A 1 103 ? -9.474 2.392 -10.942 1.00 85.44 103 ALA A CA 1
ATOM 802 C C . ALA A 1 103 ? -8.046 1.923 -10.622 1.00 85.44 103 ALA A C 1
ATOM 804 O O . ALA A 1 103 ? -7.204 1.827 -11.512 1.00 85.44 103 ALA A O 1
ATOM 805 N N . VAL A 1 104 ? -7.784 1.572 -9.361 1.00 88.06 104 VAL A N 1
ATOM 806 C CA . VAL A 1 104 ? -6.475 1.069 -8.918 1.00 88.06 104 VAL A CA 1
ATOM 807 C C . VAL A 1 104 ? -6.179 -0.299 -9.535 1.00 88.06 104 VAL A C 1
ATOM 809 O O . VAL A 1 104 ? -5.051 -0.572 -9.942 1.00 88.06 104 VAL A O 1
ATOM 812 N N . ARG A 1 105 ? -7.188 -1.168 -9.662 1.00 89.88 105 ARG A N 1
ATOM 813 C CA . ARG A 1 105 ? -7.027 -2.468 -10.333 1.00 89.88 105 ARG A CA 1
ATOM 814 C C . ARG A 1 105 ? -6.731 -2.324 -11.816 1.00 89.88 105 ARG A C 1
ATOM 816 O O . ARG A 1 105 ? -5.906 -3.078 -12.332 1.00 89.88 105 ARG A O 1
ATOM 823 N N . VAL A 1 106 ? -7.393 -1.379 -12.482 1.00 86.94 106 VAL A N 1
ATOM 824 C CA . VAL A 1 106 ? -7.101 -1.047 -13.879 1.00 86.94 106 VAL A CA 1
ATOM 825 C C . VAL A 1 106 ? -5.656 -0.566 -14.006 1.00 86.94 106 VAL A C 1
ATOM 827 O O . VAL A 1 106 ? -4.931 -1.078 -14.851 1.00 86.94 106 VAL A O 1
ATOM 830 N N . ASP A 1 107 ? -5.197 0.323 -13.125 1.00 85.75 107 ASP A N 1
ATOM 831 C CA . ASP A 1 107 ? -3.816 0.823 -13.136 1.00 85.75 107 ASP A CA 1
ATOM 832 C C . ASP A 1 107 ? -2.774 -0.289 -12.908 1.00 85.75 107 ASP A C 1
ATOM 834 O O . ASP A 1 107 ? -1.780 -0.385 -13.634 1.00 85.75 107 ASP A O 1
ATOM 838 N N . PHE A 1 108 ? -3.030 -1.217 -11.977 1.00 92.31 108 PHE A N 1
ATOM 839 C CA . PHE A 1 108 ? -2.184 -2.401 -11.806 1.00 92.31 108 PHE A CA 1
ATOM 840 C C . PHE A 1 108 ? -2.142 -3.277 -13.065 1.00 92.31 108 PHE A C 1
ATOM 842 O O . PHE A 1 108 ? -1.070 -3.755 -13.437 1.00 92.31 108 PHE A O 1
ATOM 849 N N . ALA A 1 109 ? -3.277 -3.483 -13.736 1.00 91.25 109 ALA A N 1
ATOM 850 C CA . ALA A 1 109 ? -3.334 -4.265 -14.968 1.00 91.25 109 ALA A CA 1
ATOM 851 C C . ALA A 1 109 ? -2.574 -3.584 -16.119 1.00 91.25 109 ALA A C 1
ATOM 853 O O . ALA A 1 109 ? -1.790 -4.248 -16.799 1.00 91.25 109 ALA A O 1
ATOM 854 N N . THR A 1 110 ? -2.741 -2.272 -16.287 1.00 89.25 110 THR A N 1
ATOM 855 C CA . THR A 1 110 ? -2.003 -1.461 -17.269 1.00 89.25 110 THR A CA 1
ATOM 856 C C . THR A 1 110 ? -0.505 -1.503 -16.994 1.00 89.25 110 THR A C 1
ATOM 858 O O . THR A 1 110 ? 0.292 -1.749 -17.897 1.00 89.25 110 THR A O 1
ATOM 861 N N . THR A 1 111 ? -0.107 -1.353 -15.728 1.00 89.19 111 THR A N 1
ATOM 862 C CA . THR A 1 111 ? 1.295 -1.479 -15.321 1.00 89.19 111 THR A CA 1
ATOM 863 C C . THR A 1 111 ? 1.829 -2.859 -15.687 1.00 89.19 111 THR A C 1
ATOM 865 O O . THR A 1 111 ? 2.877 -2.955 -16.315 1.00 89.19 111 THR A O 1
ATOM 868 N N . LYS A 1 112 ? 1.100 -3.939 -15.377 1.00 92.94 112 LYS A N 1
ATOM 869 C CA . LYS A 1 112 ? 1.501 -5.301 -15.753 1.00 92.94 112 LYS A CA 1
ATOM 870 C C . LYS A 1 112 ? 1.725 -5.440 -17.260 1.00 92.94 112 LYS A C 1
ATOM 872 O O . LYS A 1 112 ? 2.715 -6.049 -17.653 1.00 92.94 112 LYS A O 1
ATOM 877 N N . GLN A 1 113 ? 0.820 -4.907 -18.082 1.00 92.69 113 GLN A N 1
ATOM 878 C CA . GLN A 1 113 ? 0.960 -4.927 -19.541 1.00 92.69 113 GLN A CA 1
ATOM 879 C C . GLN A 1 113 ? 2.239 -4.212 -19.970 1.00 92.69 113 GLN A C 1
ATOM 881 O O . GLN A 1 113 ? 3.053 -4.807 -20.670 1.00 92.69 113 GLN A O 1
ATOM 886 N N . HIS A 1 114 ? 2.477 -3.009 -19.446 1.00 90.31 114 HIS A N 1
ATOM 887 C CA . HIS A 1 114 ? 3.686 -2.249 -19.738 1.00 90.31 114 HIS A CA 1
ATOM 888 C C . HIS A 1 114 ? 4.965 -3.012 -19.355 1.00 90.31 114 HIS A C 1
ATOM 890 O O . HIS A 1 114 ? 5.895 -3.094 -20.153 1.00 90.31 114 HIS A O 1
ATOM 896 N N . LEU A 1 115 ? 5.009 -3.645 -18.175 1.00 91.62 115 LEU A N 1
ATOM 897 C CA . LEU A 1 115 ? 6.175 -4.431 -17.747 1.00 91.62 115 LEU A CA 1
ATOM 898 C C . LEU A 1 115 ? 6.461 -5.614 -18.695 1.00 91.62 115 LEU A C 1
ATOM 900 O O . LEU A 1 115 ? 7.623 -5.937 -18.942 1.00 91.62 115 LEU A O 1
ATOM 904 N N . VAL A 1 116 ? 5.412 -6.259 -19.219 1.00 93.81 116 VAL A N 1
ATOM 905 C CA . VAL A 1 116 ? 5.528 -7.379 -20.169 1.00 93.81 116 VAL A CA 1
ATOM 906 C C . VAL A 1 116 ? 5.966 -6.891 -21.552 1.00 93.81 116 VAL A C 1
ATOM 908 O O . VAL A 1 116 ? 6.852 -7.494 -22.154 1.00 93.81 116 VAL A O 1
ATOM 911 N N . GLU A 1 117 ? 5.390 -5.795 -22.045 1.00 93.88 117 GLU A N 1
ATOM 912 C CA . GLU A 1 117 ? 5.742 -5.186 -23.336 1.00 93.88 117 GLU A CA 1
ATOM 913 C C . GLU A 1 117 ? 7.200 -4.721 -23.375 1.00 93.88 117 GLU A C 1
ATOM 915 O O . GLU A 1 117 ? 7.892 -4.928 -24.372 1.00 93.88 117 GLU A O 1
ATOM 920 N N . GLN A 1 118 ? 7.691 -4.167 -22.264 1.00 93.94 118 GLN A N 1
ATOM 921 C CA . GLN A 1 118 ? 9.085 -3.749 -22.097 1.00 93.94 118 GLN A CA 1
ATOM 922 C C . GLN A 1 118 ? 10.052 -4.924 -21.865 1.00 93.94 118 GLN A C 1
ATOM 924 O O . GLN A 1 118 ? 11.246 -4.701 -21.682 1.00 93.94 118 GLN A O 1
ATOM 929 N N . LYS A 1 119 ? 9.562 -6.176 -21.877 1.00 94.75 119 LYS A N 1
ATOM 930 C CA . LYS A 1 119 ? 10.357 -7.403 -21.685 1.00 94.75 119 LYS A CA 1
ATOM 931 C C . LYS A 1 119 ? 11.238 -7.348 -20.433 1.00 94.75 119 LYS A C 1
ATOM 933 O O . LYS A 1 119 ? 12.389 -7.785 -20.452 1.00 94.75 119 LYS A O 1
ATOM 938 N N . LEU A 1 120 ? 10.702 -6.790 -19.348 1.00 93.75 120 LEU A N 1
ATOM 939 C CA . LEU A 1 120 ? 11.452 -6.659 -18.105 1.00 93.75 120 LEU A CA 1
ATOM 940 C C . LEU A 1 120 ? 11.733 -8.032 -17.472 1.00 93.75 120 LEU A C 1
ATOM 942 O O . LEU A 1 120 ? 10.965 -8.976 -17.689 1.00 93.75 120 LEU A O 1
ATOM 946 N N . PRO A 1 121 ? 12.800 -8.144 -16.658 1.00 95.50 121 PRO A N 1
ATOM 947 C CA . PRO A 1 121 ? 13.160 -9.392 -15.994 1.00 95.50 121 PRO A CA 1
ATOM 948 C C . PRO A 1 121 ? 12.020 -9.985 -15.156 1.00 95.50 121 PRO A C 1
ATOM 950 O O . PRO A 1 121 ? 11.169 -9.266 -14.615 1.00 95.50 121 PRO A O 1
ATOM 953 N N . VAL A 1 122 ? 12.022 -11.312 -15.012 1.00 93.75 122 VAL A N 1
ATOM 954 C CA . VAL A 1 122 ? 10.967 -12.060 -14.307 1.00 93.75 122 VAL A CA 1
ATOM 955 C C . VAL A 1 122 ? 10.830 -11.624 -12.845 1.00 93.75 122 VAL A C 1
ATOM 957 O O . VAL A 1 122 ? 9.722 -11.585 -12.308 1.00 93.75 122 VAL A O 1
ATOM 960 N N . GLU A 1 123 ? 11.927 -11.193 -12.225 1.00 94.00 123 GLU A N 1
ATOM 961 C CA . GLU A 1 123 ? 11.975 -10.681 -10.859 1.00 94.00 123 GLU A CA 1
ATOM 962 C C . GLU A 1 123 ? 11.111 -9.420 -10.706 1.00 94.00 123 GLU A C 1
ATOM 964 O O . GLU A 1 123 ? 10.432 -9.245 -9.691 1.00 94.00 123 GLU A O 1
ATOM 969 N N . ILE A 1 124 ? 11.074 -8.548 -11.720 1.00 92.00 124 ILE A N 1
ATOM 970 C CA . ILE A 1 124 ? 10.248 -7.332 -11.712 1.00 92.00 124 ILE A CA 1
ATOM 971 C C . ILE A 1 124 ? 8.766 -7.689 -11.823 1.00 92.00 124 ILE A C 1
ATOM 973 O O . ILE A 1 124 ? 7.941 -7.164 -11.068 1.00 92.00 124 ILE A O 1
ATOM 977 N N . LEU A 1 125 ? 8.426 -8.631 -12.706 1.00 93.62 125 LEU A N 1
ATOM 978 C CA . LEU A 1 125 ? 7.059 -9.139 -12.828 1.00 93.62 125 LEU A CA 1
ATOM 979 C C . LEU A 1 125 ? 6.590 -9.789 -11.521 1.00 93.62 125 LEU A C 1
ATOM 981 O O . LEU A 1 125 ? 5.456 -9.563 -11.093 1.00 93.62 125 LEU A O 1
ATOM 985 N N . GLN A 1 126 ? 7.460 -10.540 -10.845 1.00 94.88 126 GLN A N 1
ATOM 986 C CA . GLN A 1 126 ? 7.143 -11.187 -9.575 1.00 94.88 126 GLN A CA 1
ATOM 987 C C . GLN A 1 126 ? 6.957 -10.180 -8.433 1.00 94.88 126 GLN A C 1
ATOM 989 O O . GLN A 1 126 ? 6.019 -10.310 -7.637 1.00 94.88 126 GLN A O 1
ATOM 994 N N . ARG A 1 127 ? 7.788 -9.132 -8.367 1.00 93.25 127 ARG A N 1
ATOM 995 C CA . ARG A 1 127 ? 7.601 -8.021 -7.418 1.00 93.25 127 ARG A CA 1
ATOM 996 C C . ARG A 1 127 ? 6.261 -7.327 -7.634 1.00 93.25 127 ARG A C 1
ATOM 998 O O . ARG A 1 127 ? 5.544 -7.084 -6.664 1.00 93.25 127 ARG A O 1
ATOM 1005 N N . HIS A 1 128 ? 5.895 -7.064 -8.887 1.00 95.31 128 HIS A N 1
ATOM 1006 C CA . HIS A 1 128 ? 4.599 -6.482 -9.220 1.00 95.31 128 HIS A CA 1
ATOM 1007 C C . HIS A 1 128 ? 3.437 -7.395 -8.791 1.00 95.31 128 HIS A C 1
ATOM 1009 O O . HIS A 1 128 ? 2.532 -6.943 -8.094 1.00 95.31 128 HIS A O 1
ATOM 1015 N N . GLN A 1 129 ? 3.479 -8.689 -9.123 1.00 96.00 129 GLN A N 1
ATOM 1016 C CA . GLN A 1 129 ? 2.448 -9.651 -8.705 1.00 96.00 129 GLN A CA 1
ATOM 1017 C C . GLN A 1 129 ? 2.294 -9.708 -7.180 1.00 96.00 129 GLN A C 1
ATOM 1019 O O . GLN A 1 129 ? 1.175 -9.697 -6.667 1.00 96.00 129 GLN A O 1
ATOM 1024 N N . THR A 1 130 ? 3.413 -9.710 -6.455 1.00 96.00 130 THR A N 1
ATOM 1025 C CA . THR A 1 130 ? 3.425 -9.706 -4.987 1.00 96.00 130 THR A CA 1
ATOM 1026 C C . THR A 1 130 ? 2.789 -8.434 -4.429 1.00 96.00 130 THR A C 1
ATOM 1028 O O . THR A 1 130 ? 1.987 -8.506 -3.496 1.00 96.00 130 THR A O 1
ATOM 1031 N N . ALA A 1 131 ? 3.093 -7.271 -5.011 1.00 93.00 131 ALA A N 1
ATOM 1032 C CA . ALA A 1 131 ? 2.490 -6.001 -4.615 1.00 93.00 131 ALA A CA 1
ATOM 1033 C C . ALA A 1 131 ? 0.967 -6.000 -4.833 1.00 93.00 131 ALA A C 1
ATOM 1035 O O . ALA A 1 131 ? 0.221 -5.640 -3.920 1.00 93.00 131 ALA A O 1
ATOM 1036 N N . VAL A 1 132 ? 0.499 -6.477 -5.993 1.00 95.50 132 VAL A N 1
ATOM 1037 C CA . VAL A 1 132 ? -0.935 -6.591 -6.311 1.00 95.50 132 VAL A CA 1
ATOM 1038 C C . VAL A 1 132 ? -1.647 -7.524 -5.331 1.00 95.50 132 VAL A C 1
ATOM 1040 O O . VAL A 1 132 ? -2.689 -7.163 -4.785 1.00 95.50 132 VAL A O 1
ATOM 1043 N N . ALA A 1 133 ? -1.080 -8.702 -5.058 1.00 96.25 133 ALA A N 1
ATOM 1044 C CA . ALA A 1 133 ? -1.659 -9.658 -4.116 1.00 96.25 133 ALA A CA 1
ATOM 1045 C C . ALA A 1 133 ? -1.731 -9.085 -2.690 1.00 96.25 133 ALA A C 1
ATOM 1047 O O . ALA A 1 133 ? -2.767 -9.177 -2.028 1.00 96.25 133 ALA A O 1
ATOM 1048 N N . THR A 1 134 ? -0.658 -8.427 -2.244 1.00 93.00 134 THR A N 1
ATOM 1049 C CA . THR A 1 134 ? -0.585 -7.779 -0.926 1.00 93.00 134 THR A CA 1
ATOM 1050 C C . THR A 1 134 ? -1.650 -6.690 -0.793 1.00 93.00 134 THR A C 1
ATOM 1052 O O . THR A 1 134 ? -2.402 -6.662 0.184 1.00 93.00 134 THR A O 1
ATOM 1055 N N . TYR A 1 135 ? -1.779 -5.830 -1.806 1.00 93.69 135 TYR A N 1
ATOM 1056 C CA . TYR A 1 135 ? -2.820 -4.805 -1.864 1.00 93.69 135 TYR A CA 1
ATOM 1057 C C . TYR A 1 135 ? -4.228 -5.409 -1.753 1.00 93.69 135 TYR A C 1
ATOM 1059 O O . TYR A 1 135 ? -5.013 -5.005 -0.890 1.00 93.69 135 TYR A O 1
ATOM 1067 N N . GLN A 1 136 ? -4.532 -6.418 -2.575 1.00 95.06 136 GLN A N 1
ATOM 1068 C CA . GLN A 1 136 ? -5.840 -7.078 -2.592 1.00 95.06 136 GLN A CA 1
ATOM 1069 C C . GLN A 1 136 ? -6.180 -7.704 -1.237 1.00 95.06 136 GLN A C 1
ATOM 1071 O O . GLN A 1 136 ? -7.307 -7.564 -0.755 1.00 95.06 136 GLN A O 1
ATOM 1076 N N . GLN A 1 137 ? -5.207 -8.341 -0.584 1.00 96.25 137 GLN A N 1
ATOM 1077 C CA . GLN A 1 137 ? -5.377 -8.912 0.749 1.00 96.25 137 GLN A CA 1
ATOM 1078 C C . GLN A 1 137 ? -5.695 -7.834 1.799 1.00 96.25 137 GLN A C 1
ATOM 1080 O O . GLN A 1 137 ? -6.617 -8.004 2.611 1.00 96.25 137 GLN A O 1
ATOM 1085 N N . HIS A 1 138 ? -4.960 -6.716 1.797 1.00 94.75 138 HIS A N 1
ATOM 1086 C CA . HIS A 1 138 ? -5.208 -5.617 2.732 1.00 94.75 138 HIS A CA 1
ATOM 1087 C C . HIS A 1 138 ? -6.585 -4.994 2.528 1.00 94.75 138 HIS A C 1
ATOM 1089 O O . HIS A 1 138 ? -7.285 -4.748 3.518 1.00 94.75 138 HIS A O 1
ATOM 1095 N N . LEU A 1 139 ? -6.987 -4.791 1.274 1.00 94.81 139 LEU A N 1
ATOM 1096 C CA . LEU A 1 139 ? -8.293 -4.251 0.931 1.00 94.81 139 LEU A CA 1
ATOM 1097 C C . LEU A 1 139 ? -9.421 -5.201 1.345 1.00 94.81 139 LEU A C 1
ATOM 1099 O O . LEU A 1 139 ? -10.364 -4.772 2.008 1.00 94.81 139 LEU A O 1
ATOM 1103 N N . ALA A 1 140 ? -9.312 -6.493 1.030 1.00 96.69 140 ALA A N 1
ATOM 1104 C CA . ALA A 1 140 ? -10.304 -7.492 1.424 1.00 96.69 140 ALA A CA 1
ATOM 1105 C C . ALA A 1 140 ? -10.494 -7.526 2.949 1.00 96.69 140 ALA A C 1
ATOM 1107 O O . ALA A 1 140 ? -11.623 -7.516 3.446 1.00 96.69 140 ALA A O 1
ATOM 1108 N N . THR A 1 141 ? -9.392 -7.480 3.701 1.00 97.44 141 THR A N 1
ATOM 1109 C CA . THR A 1 141 ? -9.425 -7.442 5.169 1.00 97.44 141 THR A CA 1
ATOM 1110 C C . THR A 1 141 ? -10.090 -6.164 5.690 1.00 97.44 141 THR A C 1
ATOM 1112 O O . THR A 1 141 ? -10.910 -6.226 6.609 1.00 97.44 141 THR A O 1
ATOM 1115 N N . LEU A 1 142 ? -9.794 -5.004 5.092 1.00 96.56 142 LEU A N 1
ATOM 1116 C CA . LEU A 1 142 ? -10.455 -3.744 5.435 1.00 96.56 142 LEU A CA 1
ATOM 1117 C C . LEU A 1 142 ? -11.966 -3.821 5.177 1.00 96.56 142 LEU A C 1
ATOM 1119 O O . LEU A 1 142 ? -12.752 -3.508 6.069 1.00 96.56 142 LEU A O 1
ATOM 1123 N N . LEU A 1 143 ? -12.382 -4.276 3.993 1.00 97.56 143 LEU A N 1
ATOM 1124 C CA . LEU A 1 143 ? -13.795 -4.393 3.620 1.00 97.56 143 LEU A CA 1
ATOM 1125 C C . LEU A 1 143 ? -14.558 -5.354 4.541 1.00 97.56 143 LEU A C 1
ATOM 1127 O O . LEU A 1 143 ? -15.704 -5.070 4.899 1.00 97.56 143 LEU A O 1
ATOM 1131 N N . ALA A 1 144 ? -13.927 -6.452 4.963 1.00 98.25 144 ALA A N 1
ATOM 1132 C CA . ALA A 1 144 ? -14.490 -7.379 5.940 1.00 98.25 144 ALA A CA 1
ATOM 1133 C C . ALA A 1 144 ? -14.635 -6.737 7.330 1.00 98.25 144 ALA A C 1
ATOM 1135 O O . ALA A 1 144 ? -15.667 -6.896 7.982 1.00 98.25 144 ALA A O 1
ATOM 1136 N N . ASN A 1 145 ? -13.639 -5.966 7.778 1.00 97.75 145 ASN A N 1
ATOM 1137 C CA . ASN A 1 145 ? -13.710 -5.235 9.044 1.00 97.75 145 ASN A CA 1
ATOM 1138 C C . ASN A 1 145 ? -14.816 -4.162 9.024 1.00 97.75 145 ASN A C 1
ATOM 1140 O O . ASN A 1 145 ? -15.567 -4.040 9.992 1.00 97.75 145 ASN A O 1
ATOM 1144 N N . LEU A 1 146 ? -14.967 -3.427 7.916 1.00 97.81 146 LEU A N 1
ATOM 1145 C CA . LEU A 1 146 ? -16.058 -2.464 7.741 1.00 97.81 146 LEU A CA 1
ATOM 1146 C C . LEU A 1 146 ? -17.427 -3.154 7.731 1.00 97.81 146 LEU A C 1
ATOM 1148 O O . LEU A 1 146 ? -18.360 -2.664 8.366 1.00 97.81 146 LEU A O 1
ATOM 1152 N N . GLU A 1 147 ? -17.551 -4.307 7.070 1.00 98.00 147 GLU A N 1
ATOM 1153 C CA . GLU A 1 147 ? -18.791 -5.090 7.087 1.00 98.00 147 GLU A CA 1
ATOM 1154 C C . GLU A 1 147 ? -19.139 -5.571 8.498 1.00 98.00 147 GLU A C 1
ATOM 1156 O O . GLU A 1 147 ? -20.283 -5.444 8.933 1.00 98.00 147 GLU A O 1
ATOM 1161 N N . ALA A 1 148 ? -18.146 -6.033 9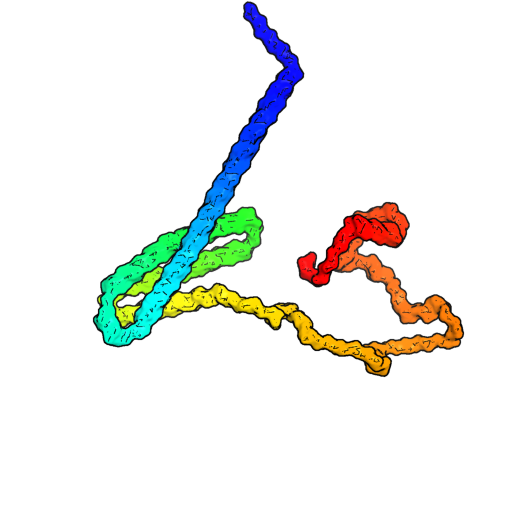.260 1.00 97.50 148 ALA A N 1
ATOM 1162 C CA . ALA A 1 148 ? -18.354 -6.442 10.641 1.00 97.50 148 ALA A CA 1
ATOM 1163 C C . ALA A 1 148 ? -18.915 -5.298 11.504 1.00 97.50 148 ALA A C 1
ATOM 1165 O O . ALA A 1 148 ? -19.783 -5.553 12.335 1.00 97.50 148 ALA A O 1
ATOM 1166 N N . ILE A 1 149 ? -18.477 -4.051 11.280 1.00 96.81 149 ILE A N 1
ATOM 1167 C CA . ILE A 1 149 ? -19.019 -2.851 11.945 1.00 96.81 149 ILE A CA 1
ATOM 1168 C C . ILE A 1 149 ? -20.467 -2.580 11.508 1.00 96.81 149 ILE A C 1
ATOM 1170 O O . ILE A 1 149 ? -21.321 -2.266 12.340 1.00 96.81 149 ILE A O 1
ATOM 1174 N N . ILE A 1 150 ? -20.772 -2.726 10.217 1.00 97.06 150 ILE A N 1
ATOM 1175 C CA . ILE A 1 150 ? -22.129 -2.546 9.673 1.00 97.06 150 ILE A CA 1
ATOM 1176 C C . ILE A 1 150 ? -23.105 -3.573 10.278 1.00 97.06 150 ILE A C 1
ATOM 1178 O O . ILE A 1 150 ? -24.254 -3.233 10.580 1.00 97.06 150 ILE A O 1
ATOM 1182 N N . MET A 1 151 ? -22.643 -4.804 10.508 1.00 96.31 151 MET A N 1
ATOM 1183 C CA . MET A 1 151 ? -23.436 -5.917 11.043 1.00 96.31 151 MET A CA 1
ATOM 1184 C C . MET A 1 151 ? -23.586 -5.931 12.577 1.00 96.31 151 MET A C 1
ATOM 1186 O O . MET A 1 151 ? -24.362 -6.735 13.095 1.00 96.31 151 MET A O 1
ATOM 1190 N N . VAL A 1 152 ? -22.897 -5.051 13.316 1.00 95.44 152 VAL A N 1
ATOM 1191 C CA . VAL A 1 152 ? -22.955 -4.976 14.792 1.00 95.44 152 VAL A CA 1
ATOM 1192 C C . VAL A 1 152 ? -24.400 -4.925 15.297 1.00 95.44 152 VAL A C 1
ATOM 1194 O O . VAL A 1 152 ? -25.162 -4.050 14.895 1.00 95.44 152 VAL A O 1
ATOM 1197 N N . LYS A 1 153 ? -24.804 -5.814 16.211 1.00 91.38 153 LYS A N 1
ATOM 1198 C CA . LYS A 1 153 ? -26.192 -5.838 16.717 1.00 91.38 153 LYS A CA 1
ATOM 1199 C C . LYS A 1 153 ? -26.423 -4.852 17.861 1.00 91.38 153 LYS A C 1
ATOM 1201 O O . LYS A 1 153 ? -27.483 -4.238 17.926 1.00 91.38 153 LYS A O 1
ATOM 1206 N N . ASN A 1 154 ? -25.431 -4.676 18.731 1.00 87.56 154 ASN A N 1
ATOM 1207 C CA . ASN A 1 154 ? -25.512 -3.814 19.908 1.00 87.56 154 ASN A CA 1
ATOM 1208 C C . ASN A 1 154 ? -24.237 -2.977 20.085 1.00 87.56 154 ASN A C 1
ATOM 1210 O O . ASN A 1 154 ? -23.187 -3.283 19.529 1.00 87.56 154 ASN A O 1
ATOM 1214 N N . LYS A 1 155 ? -24.327 -1.905 20.872 1.00 87.69 155 LYS A N 1
ATOM 1215 C CA . LYS A 1 155 ? -23.228 -0.948 21.062 1.00 87.69 155 LYS A CA 1
ATOM 1216 C C . LYS A 1 155 ? -21.992 -1.562 21.733 1.00 87.69 155 LYS A C 1
ATOM 1218 O O . LYS A 1 155 ? -20.885 -1.147 21.417 1.00 87.69 155 LYS A O 1
ATOM 1223 N N . GLY A 1 156 ? -22.169 -2.580 22.580 1.00 84.44 156 GLY A N 1
ATOM 1224 C CA . GLY A 1 156 ? -21.067 -3.256 23.274 1.00 84.44 156 GLY A CA 1
ATOM 1225 C C . GLY A 1 156 ? -20.082 -3.951 22.330 1.00 84.44 156 GLY A C 1
ATOM 1226 O O . GLY A 1 156 ? -18.888 -3.954 22.588 1.00 84.44 156 GLY A O 1
ATOM 1227 N N . GLN A 1 157 ? -20.552 -4.461 21.188 1.00 89.81 157 GLN A N 1
ATOM 1228 C CA . GLN A 1 157 ? -19.687 -5.087 20.178 1.00 89.81 157 GLN A CA 1
ATOM 1229 C C . GLN A 1 157 ? -18.952 -4.077 19.288 1.00 89.81 157 GLN A C 1
ATOM 1231 O O . GLN A 1 157 ? -18.049 -4.462 18.547 1.00 89.81 157 GLN A O 1
ATOM 1236 N N . LEU A 1 158 ? -19.364 -2.806 19.285 1.00 91.81 158 LEU A N 1
ATOM 1237 C CA . LEU A 1 158 ? -18.849 -1.816 18.341 1.00 91.81 158 LEU A CA 1
ATOM 1238 C C . LEU A 1 158 ? -17.362 -1.541 18.572 1.00 91.81 158 LEU A C 1
ATOM 1240 O O . LEU A 1 158 ? -16.603 -1.494 17.605 1.00 91.81 158 LEU A O 1
ATOM 1244 N N . HIS A 1 159 ? -16.962 -1.392 19.837 1.00 90.62 159 HIS A N 1
ATOM 1245 C CA . HIS A 1 159 ? -15.596 -1.034 20.219 1.00 90.62 159 HIS A CA 1
ATOM 1246 C C . HIS A 1 159 ? -14.582 -2.068 19.723 1.00 90.62 159 HIS A C 1
ATOM 1248 O O . HIS A 1 159 ? -13.665 -1.714 18.991 1.00 90.62 159 HIS A O 1
ATOM 1254 N N . ASP A 1 160 ? -14.832 -3.359 19.959 1.00 92.62 160 ASP A N 1
ATOM 1255 C CA . ASP A 1 160 ? -13.949 -4.439 19.500 1.00 92.62 160 ASP A CA 1
ATOM 1256 C C . ASP A 1 160 ? -13.793 -4.477 17.972 1.00 92.62 160 ASP A C 1
ATOM 1258 O O . ASP A 1 160 ? -12.702 -4.717 17.443 1.00 92.62 160 ASP A O 1
ATOM 1262 N N . LYS A 1 161 ? -14.886 -4.249 17.227 1.00 95.81 161 LYS A N 1
ATOM 1263 C CA . LYS A 1 161 ? -14.840 -4.240 15.754 1.00 95.81 161 LYS A CA 1
ATOM 1264 C C . LYS A 1 161 ? -14.089 -3.020 15.223 1.00 95.81 161 LYS A C 1
ATOM 1266 O O . LYS A 1 161 ? -13.326 -3.160 14.266 1.00 95.81 161 LYS A O 1
ATOM 1271 N N . VAL A 1 162 ? -14.270 -1.858 15.848 1.00 95.44 162 VAL A N 1
ATOM 1272 C CA . VAL A 1 162 ? -13.535 -0.627 15.524 1.00 95.44 162 VAL A CA 1
ATOM 1273 C C . VAL A 1 162 ? -12.045 -0.789 15.834 1.00 95.44 162 VAL A C 1
ATOM 1275 O O . VAL A 1 162 ? -11.218 -0.507 14.965 1.00 95.44 162 VAL A O 1
ATOM 1278 N N . ALA A 1 163 ? -11.700 -1.342 16.997 1.00 94.75 163 ALA A N 1
ATOM 1279 C CA . ALA A 1 163 ? -10.325 -1.608 17.406 1.00 94.75 163 ALA A CA 1
ATOM 1280 C C . ALA A 1 163 ? -9.615 -2.540 16.416 1.00 94.75 163 ALA A C 1
ATOM 1282 O O . ALA A 1 163 ? -8.497 -2.263 15.973 1.00 94.75 163 ALA A O 1
ATOM 1283 N N . LYS A 1 164 ? -10.291 -3.622 16.003 1.00 96.31 164 LYS A N 1
ATOM 1284 C CA . LYS A 1 164 ? -9.779 -4.546 14.984 1.00 96.31 164 LYS A CA 1
ATOM 1285 C C . LYS A 1 164 ? -9.533 -3.842 13.646 1.00 96.31 164 LYS A C 1
ATOM 1287 O O . LYS A 1 164 ? -8.496 -4.072 13.025 1.00 96.31 164 LYS A O 1
ATOM 1292 N N . ALA A 1 165 ? -10.464 -2.994 13.207 1.00 96.19 165 ALA A N 1
ATOM 1293 C CA . ALA A 1 165 ? -10.333 -2.251 11.957 1.00 96.19 165 ALA A CA 1
ATOM 1294 C C . ALA A 1 165 ? -9.152 -1.265 11.992 1.00 96.19 165 ALA A C 1
ATOM 1296 O O . ALA A 1 165 ? -8.360 -1.235 11.050 1.00 96.19 165 ALA A O 1
ATOM 1297 N N . LEU A 1 166 ? -8.988 -0.513 13.087 1.00 94.88 166 LEU A N 1
ATOM 1298 C CA . LEU A 1 166 ? -7.866 0.416 13.271 1.00 94.88 166 LEU A CA 1
ATOM 1299 C C . LEU A 1 166 ? -6.520 -0.291 13.297 1.00 94.88 166 LEU A C 1
ATOM 1301 O O . LEU A 1 166 ? -5.600 0.138 12.604 1.00 94.88 166 LEU A O 1
ATOM 1305 N N . LYS A 1 167 ? -6.414 -1.388 14.053 1.00 94.88 167 LYS A N 1
ATOM 1306 C CA . LYS A 1 167 ? -5.171 -2.160 14.168 1.00 94.88 167 LYS A CA 1
ATOM 1307 C C . LYS A 1 167 ? -4.664 -2.637 12.803 1.00 94.88 167 LYS A C 1
ATOM 1309 O O . LYS A 1 167 ? -3.457 -2.717 12.600 1.00 94.88 167 LYS A O 1
ATOM 1314 N N . HIS A 1 168 ? -5.574 -2.933 11.874 1.00 93.81 168 HIS A N 1
ATOM 1315 C CA . HIS A 1 168 ? -5.229 -3.298 10.497 1.00 93.81 168 HIS A CA 1
ATOM 1316 C C . HIS A 1 168 ? -4.798 -2.098 9.641 1.00 93.81 168 HIS A C 1
ATOM 1318 O O . HIS A 1 168 ? -3.884 -2.228 8.835 1.00 93.81 168 HIS A O 1
ATOM 1324 N N . LEU A 1 169 ? -5.439 -0.935 9.801 1.00 90.38 169 LEU A N 1
ATOM 1325 C CA . LEU A 1 169 ? -5.235 0.236 8.935 1.00 90.38 169 LEU A CA 1
ATOM 1326 C C . LEU A 1 169 ? -3.981 1.048 9.315 1.00 90.38 169 LEU A C 1
ATOM 1328 O O . LEU A 1 169 ? -3.212 1.441 8.439 1.00 90.38 169 LEU A O 1
ATOM 1332 N N . GLN A 1 170 ? -3.723 1.238 10.611 1.00 87.31 170 GLN A N 1
ATOM 1333 C CA . GLN A 1 170 ? -2.604 2.041 11.126 1.00 87.31 170 GLN A CA 1
ATOM 1334 C C . GLN A 1 170 ? -1.207 1.690 10.572 1.00 87.31 170 GLN A C 1
ATOM 1336 O O . GLN A 1 170 ? -0.457 2.617 10.247 1.00 87.31 170 GLN A O 1
ATOM 1341 N N . PRO A 1 171 ? -0.789 0.410 10.461 1.00 87.38 171 PRO A N 1
ATOM 1342 C CA . PRO A 1 171 ? 0.538 0.098 9.929 1.00 87.38 171 PRO A CA 1
ATOM 1343 C C . PRO A 1 171 ? 0.682 0.461 8.444 1.00 87.38 171 PRO A C 1
ATOM 1345 O O . PRO A 1 171 ? 1.777 0.818 8.014 1.00 87.38 171 PRO A O 1
ATOM 1348 N N . LEU A 1 172 ? -0.410 0.438 7.673 1.00 83.44 172 LEU A N 1
ATOM 1349 C CA . LEU A 1 172 ? -0.389 0.676 6.225 1.00 83.44 172 LEU A CA 1
ATOM 1350 C C . LEU A 1 172 ? -0.137 2.146 5.875 1.00 83.44 172 LEU A C 1
ATOM 1352 O O . LEU A 1 172 ? 0.472 2.445 4.854 1.00 83.44 172 LEU A O 1
ATOM 1356 N N . GLN A 1 173 ? -0.518 3.081 6.747 1.00 68.25 173 GLN A N 1
ATOM 1357 C CA . GLN A 1 173 ? -0.268 4.509 6.520 1.00 68.25 173 GLN A CA 1
ATOM 1358 C C . GLN A 1 173 ? 1.199 4.918 6.624 1.00 68.25 173 GLN A C 1
ATOM 1360 O O . GLN A 1 173 ? 1.610 5.945 6.082 1.00 68.25 173 GLN A O 1
ATOM 1365 N N . LYS A 1 174 ? 2.000 4.151 7.365 1.00 63.09 174 LYS A N 1
ATOM 1366 C CA . LYS A 1 174 ? 3.400 4.500 7.621 1.00 63.09 174 LYS A CA 1
ATOM 1367 C C . LYS A 1 174 ? 4.319 4.136 6.453 1.00 63.09 174 LYS A C 1
ATOM 1369 O O . LYS A 1 174 ? 5.440 4.628 6.411 1.00 63.09 174 LYS A O 1
ATOM 1374 N N . GLN A 1 175 ? 3.842 3.343 5.491 1.00 59.03 175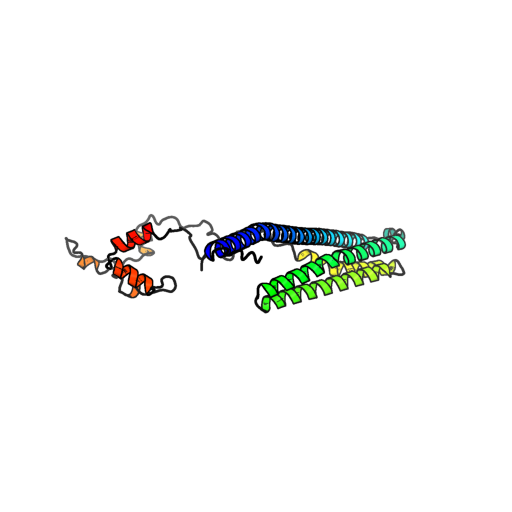 GLN A N 1
ATOM 1375 C CA . GLN A 1 175 ? 4.656 2.777 4.410 1.00 59.03 175 GLN A CA 1
ATOM 1376 C C . GLN A 1 175 ? 5.039 3.768 3.290 1.00 59.03 175 GLN A C 1
ATOM 1378 O O . GLN A 1 175 ? 5.783 3.394 2.395 1.00 59.03 175 GLN A O 1
ATOM 1383 N N . GLY A 1 176 ? 4.591 5.029 3.344 1.00 51.72 176 GLY A N 1
ATOM 1384 C CA . GLY A 1 176 ? 4.920 6.065 2.348 1.00 51.72 176 GLY A CA 1
ATOM 1385 C C . GLY A 1 176 ? 5.678 7.281 2.888 1.00 51.72 176 GLY A C 1
ATOM 1386 O O . GLY A 1 176 ? 5.947 8.218 2.139 1.00 51.72 176 GLY A O 1
ATOM 1387 N N . LYS A 1 177 ? 6.017 7.311 4.184 1.00 55.09 177 LYS A N 1
ATOM 1388 C CA . LYS A 1 177 ? 6.871 8.371 4.733 1.00 55.09 177 LYS A CA 1
ATOM 1389 C C . LYS A 1 177 ? 8.321 7.993 4.474 1.00 55.09 177 LYS A C 1
ATOM 1391 O O . LYS A 1 177 ? 8.966 7.401 5.335 1.00 55.09 177 LYS A O 1
ATOM 1396 N N . TYR A 1 178 ? 8.819 8.322 3.286 1.00 54.03 178 TYR A N 1
ATOM 1397 C CA . TYR A 1 178 ? 10.258 8.314 3.061 1.00 54.03 178 TYR A CA 1
ATOM 1398 C C . TYR A 1 178 ? 10.902 9.213 4.124 1.00 54.03 178 TYR A C 1
ATOM 1400 O O . TYR A 1 178 ? 10.396 10.322 4.353 1.00 54.03 178 TYR A O 1
ATOM 1408 N N . PRO A 1 179 ? 11.960 8.757 4.820 1.00 59.00 179 PRO A N 1
ATOM 1409 C CA . PRO A 1 179 ? 12.749 9.676 5.621 1.00 59.00 179 PRO A CA 1
ATOM 1410 C C . PRO A 1 179 ? 13.141 10.845 4.714 1.00 59.00 179 PRO A C 1
ATOM 1412 O O . PRO A 1 179 ? 13.435 10.649 3.532 1.00 59.00 179 PRO A O 1
ATOM 1415 N N . LYS A 1 180 ? 13.064 12.075 5.238 1.00 66.44 180 LYS A N 1
ATOM 1416 C CA . LYS A 1 180 ? 13.555 13.236 4.490 1.00 66.44 180 LYS A CA 1
ATOM 1417 C C . LYS A 1 180 ? 14.985 12.929 4.054 1.00 66.44 180 LYS A C 1
ATOM 1419 O O . LYS A 1 180 ? 15.731 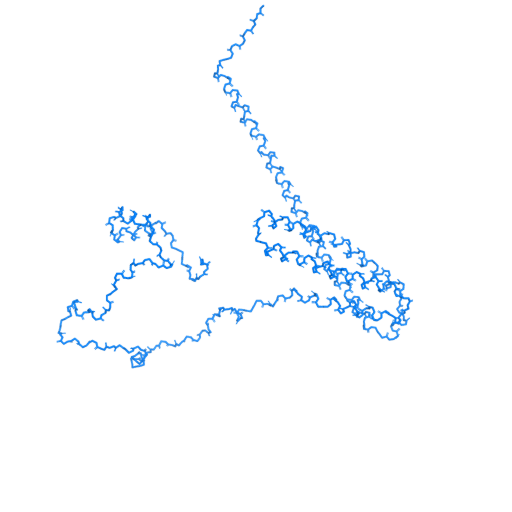12.350 4.839 1.00 66.44 180 LYS A O 1
ATOM 1424 N N . PHE A 1 181 ? 15.327 13.298 2.820 1.00 68.19 181 PHE A N 1
ATOM 1425 C CA . PHE A 1 181 ? 16.694 13.197 2.324 1.00 68.19 181 PHE A CA 1
ATOM 1426 C C . PHE A 1 181 ? 17.636 13.821 3.359 1.00 68.19 181 PHE A C 1
ATOM 1428 O O . PHE A 1 181 ? 17.525 15.013 3.645 1.00 68.19 181 PHE A O 1
ATOM 1435 N N . ASP A 1 182 ? 18.486 12.990 3.961 1.00 70.12 182 ASP A N 1
ATOM 1436 C CA . ASP A 1 182 ? 19.515 13.410 4.902 1.00 70.12 182 ASP A CA 1
ATOM 1437 C C . ASP A 1 182 ? 20.860 13.321 4.174 1.00 70.12 182 ASP 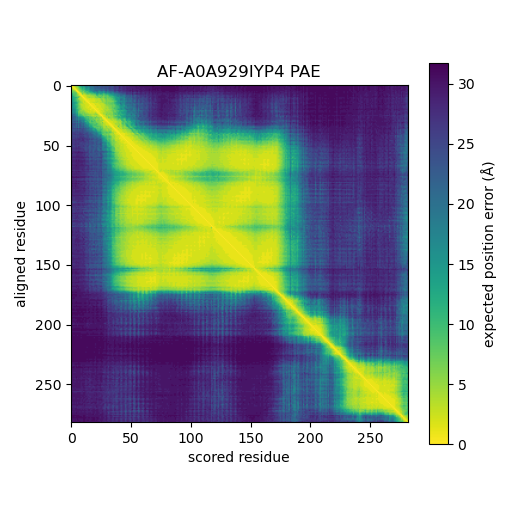A C 1
ATOM 1439 O O . ASP A 1 182 ? 21.359 12.211 3.963 1.00 70.12 182 ASP A O 1
ATOM 1443 N N . PRO A 1 183 ? 21.444 14.464 3.769 1.00 72.94 183 PRO A N 1
ATOM 1444 C CA . PRO A 1 183 ? 22.744 14.498 3.108 1.00 72.94 183 PRO A CA 1
ATOM 1445 C C . PRO A 1 183 ? 23.864 13.831 3.919 1.00 72.94 183 PRO A C 1
ATOM 1447 O O . PRO A 1 183 ? 24.871 13.440 3.339 1.00 72.94 183 PRO A O 1
ATOM 1450 N N . ASN A 1 184 ? 23.698 13.688 5.240 1.00 73.06 184 ASN A N 1
ATOM 1451 C CA . ASN A 1 184 ? 24.700 13.091 6.127 1.00 73.06 184 ASN A CA 1
ATOM 1452 C C . ASN A 1 184 ? 24.570 11.566 6.254 1.00 73.06 184 ASN A C 1
ATOM 1454 O O . ASN A 1 184 ? 25.417 10.936 6.882 1.00 73.06 184 ASN A O 1
ATOM 1458 N N . ASN A 1 185 ? 23.512 10.970 5.694 1.00 68.94 185 ASN A N 1
ATOM 1459 C CA . ASN A 1 185 ? 23.258 9.528 5.731 1.00 68.94 185 ASN A CA 1
ATOM 1460 C C . ASN A 1 185 ? 23.372 8.893 4.334 1.00 68.94 185 ASN A C 1
ATOM 1462 O O . ASN A 1 185 ? 22.668 7.938 3.998 1.00 68.94 185 ASN A O 1
ATOM 1466 N N . LEU A 1 186 ? 24.227 9.469 3.489 1.00 75.25 186 LEU A N 1
ATOM 1467 C CA . LEU A 1 186 ? 24.559 8.924 2.181 1.00 75.25 186 LEU A CA 1
ATOM 1468 C C . LEU A 1 186 ? 25.574 7.776 2.332 1.00 75.25 186 LEU A C 1
ATOM 1470 O O . LEU A 1 186 ? 26.457 7.855 3.187 1.00 75.25 186 LEU A O 1
ATOM 1474 N N . PRO A 1 187 ? 25.514 6.732 1.480 1.00 69.25 187 PRO A N 1
ATOM 1475 C CA . PRO A 1 187 ? 26.526 5.668 1.465 1.00 69.25 187 PRO A CA 1
ATOM 1476 C C . PRO A 1 187 ? 27.934 6.205 1.162 1.00 69.25 187 PRO A C 1
ATOM 1478 O O . PRO A 1 187 ? 28.929 5.589 1.537 1.00 69.25 187 PRO A O 1
ATOM 1481 N N . PHE A 1 188 ? 28.009 7.381 0.535 1.00 70.94 188 PHE A N 1
ATOM 1482 C CA . PHE A 1 188 ? 29.222 8.163 0.347 1.00 70.94 188 PHE A CA 1
ATOM 1483 C C . PHE A 1 188 ? 29.011 9.508 1.028 1.00 70.94 188 PHE A C 1
ATOM 1485 O O . PHE A 1 188 ? 28.156 10.290 0.614 1.00 70.94 188 PHE A O 1
ATOM 1492 N N . ASN A 1 189 ? 29.753 9.757 2.101 1.00 64.19 189 ASN A N 1
ATOM 1493 C CA . ASN A 1 189 ? 29.601 10.987 2.859 1.00 64.19 189 ASN A CA 1
ATOM 1494 C C . ASN A 1 189 ? 30.386 12.122 2.186 1.00 64.19 189 ASN A C 1
ATOM 1496 O O . ASN A 1 189 ? 31.483 11.898 1.667 1.00 64.19 189 ASN A O 1
ATOM 1500 N N . VAL A 1 190 ? 29.858 13.345 2.221 1.00 68.06 190 VAL A N 1
ATOM 1501 C CA . VAL A 1 190 ? 30.666 14.530 1.899 1.00 68.06 190 VAL A CA 1
ATOM 1502 C C . VAL A 1 190 ? 31.764 14.654 2.965 1.00 68.06 190 VAL A C 1
ATOM 1504 O O . VAL A 1 190 ? 31.443 14.561 4.152 1.00 68.06 190 VAL A O 1
ATOM 1507 N N . PRO A 1 191 ? 33.050 14.819 2.591 1.00 66.88 191 PRO A N 1
ATOM 1508 C CA . PRO A 1 191 ? 34.127 14.978 3.565 1.00 66.88 191 PRO A CA 1
ATOM 1509 C C . PRO A 1 191 ? 33.781 16.093 4.555 1.00 66.88 191 PRO A C 1
ATOM 1511 O O . PRO A 1 191 ? 33.316 17.155 4.144 1.00 66.88 191 PRO A O 1
ATOM 1514 N N . ASP A 1 192 ? 34.023 15.872 5.848 1.00 71.75 192 ASP A N 1
ATOM 1515 C CA . ASP A 1 192 ? 33.591 16.736 6.963 1.00 71.75 192 ASP A CA 1
ATOM 1516 C C . ASP A 1 192 ? 34.285 18.115 7.014 1.00 71.75 192 ASP A C 1
ATOM 1518 O O . ASP A 1 192 ? 34.236 18.818 8.026 1.00 71.75 192 ASP A O 1
ATOM 1522 N N . GLY A 1 193 ? 34.958 18.503 5.927 1.00 69.19 193 GLY A N 1
ATOM 1523 C CA . GLY A 1 193 ? 35.719 19.738 5.793 1.00 69.19 193 GLY A CA 1
ATOM 1524 C C . GLY A 1 193 ? 36.973 19.784 6.664 1.00 69.19 193 GLY A C 1
ATOM 1525 O O . GLY A 1 193 ? 37.745 20.734 6.541 1.00 69.19 193 GLY A O 1
ATOM 1526 N N . LYS A 1 194 ? 37.231 18.770 7.506 1.00 74.31 194 LYS A N 1
ATOM 1527 C CA . LYS A 1 194 ? 38.444 18.675 8.327 1.00 74.31 194 LYS A CA 1
ATOM 1528 C C . LYS A 1 194 ? 39.582 18.127 7.487 1.00 74.31 194 LYS A C 1
ATOM 1530 O O . LYS A 1 194 ? 40.120 17.044 7.707 1.00 74.31 194 LYS A O 1
ATOM 1535 N N . VAL A 1 195 ? 39.958 18.913 6.493 1.00 73.69 195 VAL A N 1
ATOM 1536 C CA . VAL A 1 195 ? 41.193 18.697 5.760 1.00 73.69 195 VAL A CA 1
ATOM 1537 C C . VAL A 1 195 ? 42.321 19.163 6.670 1.00 73.69 195 VAL A C 1
ATOM 1539 O O . VAL A 1 195 ? 42.285 20.276 7.197 1.00 73.69 195 VAL A O 1
ATOM 1542 N N . ARG A 1 196 ? 43.319 18.303 6.893 1.00 76.81 196 ARG A N 1
ATOM 1543 C CA . ARG A 1 196 ? 44.538 18.717 7.596 1.00 76.81 196 ARG A CA 1
ATOM 1544 C C . ARG A 1 196 ? 45.120 19.960 6.898 1.00 76.81 196 ARG A C 1
ATOM 1546 O O . ARG A 1 196 ? 45.147 19.973 5.663 1.00 76.81 196 ARG A O 1
ATOM 1553 N N . PRO A 1 197 ? 45.585 20.982 7.635 1.00 78.88 197 PRO A N 1
ATOM 1554 C CA . PRO A 1 197 ? 46.272 22.101 7.007 1.00 78.88 197 PRO A CA 1
ATOM 1555 C C . PRO A 1 197 ? 47.516 21.599 6.252 1.00 78.88 197 PRO A C 1
ATOM 1557 O O . PRO A 1 197 ? 48.035 20.518 6.569 1.00 78.88 197 PRO A O 1
ATOM 1560 N N . PRO A 1 198 ? 47.995 22.343 5.240 1.00 80.38 198 PRO A N 1
ATOM 1561 C CA . PRO A 1 198 ? 49.257 22.033 4.586 1.00 80.38 198 PRO A CA 1
ATOM 1562 C C . PRO A 1 198 ? 50.380 21.879 5.615 1.00 80.38 198 PRO A C 1
ATOM 1564 O O . PRO A 1 198 ? 50.435 22.602 6.606 1.00 80.38 198 PRO A O 1
ATOM 1567 N N . LEU A 1 199 ? 51.279 20.926 5.381 1.00 84.81 199 LEU A N 1
ATOM 1568 C CA . LEU A 1 199 ? 52.476 20.785 6.204 1.00 84.81 199 LEU A CA 1
ATOM 1569 C C . LEU A 1 199 ? 53.424 21.931 5.857 1.00 84.81 199 LEU A C 1
ATOM 1571 O O . LEU A 1 199 ? 53.996 21.949 4.768 1.00 84.81 199 LEU A O 1
ATOM 1575 N N . GLU A 1 200 ? 53.571 22.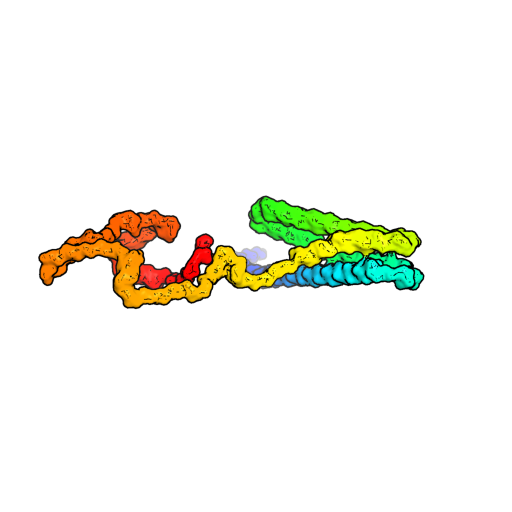879 6.773 1.00 85.19 200 GLU A N 1
ATOM 1576 C CA . GLU A 1 200 ? 54.469 24.024 6.593 1.00 85.19 200 GLU A CA 1
ATOM 1577 C C . GLU A 1 200 ? 55.905 23.704 7.034 1.00 85.19 200 GLU A C 1
ATOM 1579 O O . GLU A 1 200 ? 56.854 24.337 6.569 1.00 85.19 200 GLU A O 1
ATOM 1584 N N . ASP A 1 201 ? 56.093 22.680 7.878 1.00 86.81 201 ASP A N 1
ATOM 1585 C CA . ASP A 1 201 ? 57.415 22.249 8.322 1.00 86.81 201 ASP A CA 1
ATOM 1586 C C . ASP A 1 201 ? 58.017 21.144 7.439 1.00 86.81 201 ASP A C 1
ATOM 1588 O O . ASP A 1 201 ? 57.450 20.074 7.189 1.00 86.81 201 ASP A O 1
ATOM 1592 N N . LYS A 1 202 ? 59.261 21.382 7.022 1.00 80.06 202 LYS A N 1
ATOM 1593 C CA . LYS A 1 202 ? 60.062 20.456 6.221 1.00 80.06 202 LYS A CA 1
ATOM 1594 C C . LYS A 1 202 ? 60.391 19.171 6.980 1.00 80.06 202 LYS A C 1
ATOM 1596 O O . LYS A 1 202 ? 60.554 18.132 6.335 1.00 80.06 202 LYS A O 1
ATOM 1601 N N . GLN A 1 203 ? 60.557 19.216 8.305 1.00 80.75 203 GLN A N 1
ATOM 1602 C CA . GLN A 1 203 ? 60.852 18.002 9.073 1.00 80.75 203 GLN A CA 1
ATOM 1603 C C . GLN A 1 203 ? 59.606 17.124 9.205 1.00 80.75 203 GLN A C 1
ATOM 1605 O O . GLN A 1 203 ? 59.702 15.914 8.995 1.00 80.75 203 GLN A O 1
ATOM 1610 N N . GLU A 1 204 ? 58.442 17.716 9.471 1.00 82.75 204 GLU A N 1
ATOM 1611 C CA . GLU A 1 204 ? 57.155 17.010 9.465 1.00 82.75 204 GLU A CA 1
ATOM 1612 C C . GLU A 1 204 ? 56.818 16.406 8.097 1.00 82.75 204 GLU A C 1
ATOM 1614 O O . GLU A 1 204 ? 56.433 15.235 8.022 1.00 82.75 204 GLU A O 1
ATOM 1619 N N . LEU A 1 205 ? 57.060 17.140 7.006 1.00 82.44 205 LEU A N 1
ATOM 1620 C CA . LEU A 1 205 ? 56.884 16.617 5.650 1.00 82.44 205 LEU A CA 1
ATOM 1621 C C . LEU A 1 205 ? 57.767 15.387 5.393 1.00 82.44 205 LEU A C 1
ATOM 1623 O O . LEU A 1 205 ? 57.289 14.381 4.874 1.00 82.44 205 LEU A O 1
ATOM 1627 N N . LYS A 1 206 ? 59.041 15.432 5.800 1.00 81.00 206 LYS A N 1
ATOM 1628 C CA . LYS A 1 206 ? 59.983 14.309 5.646 1.00 81.00 206 LYS A CA 1
ATOM 1629 C C . LYS A 1 206 ? 59.637 13.092 6.501 1.00 81.00 206 LYS A C 1
ATOM 1631 O O . LYS A 1 206 ? 59.991 11.982 6.117 1.00 81.00 206 LYS A O 1
ATOM 1636 N N . LYS A 1 207 ? 58.983 13.281 7.653 1.00 83.50 207 LYS A N 1
ATOM 1637 C CA . LYS A 1 207 ? 58.498 12.166 8.484 1.00 83.50 207 LYS A CA 1
ATOM 1638 C C . LYS A 1 207 ? 57.367 11.409 7.792 1.00 83.50 207 LYS A C 1
ATOM 1640 O O . LYS A 1 207 ? 57.345 10.185 7.849 1.00 83.50 207 LYS A O 1
ATOM 1645 N N . LEU A 1 208 ? 56.449 12.131 7.149 1.00 79.75 208 LEU A N 1
ATOM 1646 C CA . LEU A 1 208 ? 55.300 11.542 6.456 1.00 79.75 208 LEU A CA 1
ATOM 1647 C C . LEU A 1 208 ? 55.657 10.999 5.069 1.00 79.75 208 LEU A C 1
ATOM 1649 O O . LEU A 1 208 ? 55.105 9.989 4.647 1.00 79.75 208 LEU A O 1
ATOM 1653 N N . PHE A 1 209 ? 56.607 11.639 4.390 1.00 77.19 209 PHE A N 1
ATOM 1654 C CA . PHE A 1 209 ? 57.127 11.217 3.094 1.00 77.19 209 PHE A CA 1
ATOM 1655 C C . PHE A 1 209 ? 58.640 11.005 3.204 1.00 77.19 209 PHE A C 1
ATOM 1657 O O . PHE A 1 209 ? 59.420 11.897 2.846 1.00 77.19 209 PHE A O 1
ATOM 1664 N N . PRO A 1 210 ? 59.085 9.847 3.728 1.00 69.75 210 PRO A N 1
ATOM 1665 C CA . PRO A 1 210 ? 60.501 9.545 3.871 1.00 69.75 210 PRO A CA 1
ATOM 1666 C C . PRO A 1 210 ? 61.140 9.366 2.490 1.00 69.75 210 PRO A C 1
ATOM 1668 O O . PRO A 1 210 ? 61.200 8.272 1.933 1.00 69.75 210 PRO A O 1
ATOM 1671 N N . ALA A 1 211 ? 61.635 10.460 1.918 1.00 65.50 211 ALA A N 1
ATOM 1672 C CA . ALA A 1 211 ? 62.428 10.418 0.702 1.00 65.50 211 ALA A CA 1
ATOM 1673 C C . ALA A 1 211 ? 63.810 9.835 1.024 1.00 65.50 211 ALA A C 1
ATOM 1675 O O . ALA A 1 211 ? 64.519 10.350 1.894 1.00 65.50 211 ALA A O 1
ATOM 1676 N N . LYS A 1 212 ? 64.225 8.787 0.303 1.00 63.16 212 LYS A N 1
ATOM 1677 C CA . LYS A 1 212 ? 65.622 8.334 0.320 1.00 63.16 212 LYS A CA 1
ATOM 1678 C C . LYS A 1 212 ? 66.470 9.440 -0.320 1.00 63.16 212 LYS A C 1
ATOM 1680 O O . LYS A 1 212 ? 66.271 9.727 -1.500 1.00 63.16 212 LYS A O 1
ATOM 1685 N N . PRO A 1 213 ? 67.381 10.102 0.415 1.00 60.00 213 PRO A N 1
ATOM 1686 C CA . PRO A 1 213 ? 68.195 11.149 -0.176 1.00 60.00 213 PRO A CA 1
ATOM 1687 C C . PRO A 1 213 ? 69.154 10.516 -1.184 1.00 60.00 213 PRO A C 1
ATOM 1689 O O . PRO A 1 213 ? 70.059 9.772 -0.805 1.00 60.00 213 PRO A O 1
ATOM 1692 N N . ILE A 1 214 ? 68.971 10.822 -2.466 1.00 58.31 214 ILE A N 1
ATOM 1693 C CA . ILE A 1 214 ? 69.950 10.489 -3.498 1.00 58.31 214 ILE A CA 1
ATOM 1694 C C . ILE A 1 214 ? 71.104 11.479 -3.314 1.00 58.31 214 ILE A C 1
ATOM 1696 O O . ILE A 1 214 ? 70.984 12.663 -3.627 1.00 58.31 214 ILE A O 1
ATOM 1700 N N . LYS A 1 215 ? 72.206 11.023 -2.713 1.00 55.69 215 LYS A N 1
ATOM 1701 C CA . LYS A 1 215 ? 73.426 11.827 -2.591 1.00 55.69 215 LYS A CA 1
ATOM 1702 C C . LYS A 1 215 ? 74.177 11.751 -3.912 1.00 55.69 215 LYS A C 1
ATOM 1704 O O . LYS A 1 215 ? 74.772 10.727 -4.227 1.00 55.69 215 LYS A O 1
ATOM 1709 N N . LEU A 1 216 ? 74.138 12.835 -4.672 1.00 56.41 216 LEU A N 1
ATOM 1710 C CA . LEU A 1 216 ? 74.881 12.970 -5.918 1.00 56.41 216 LEU A CA 1
ATOM 1711 C C . LEU A 1 216 ? 76.211 13.654 -5.593 1.00 56.41 216 LEU A C 1
ATOM 1713 O O . LEU A 1 216 ? 76.229 14.782 -5.110 1.00 56.41 216 LEU A O 1
ATOM 1717 N N . ALA A 1 217 ? 77.325 12.957 -5.810 1.00 52.16 217 ALA A N 1
ATOM 1718 C CA . ALA A 1 217 ? 78.674 13.460 -5.537 1.00 52.16 217 ALA A CA 1
ATOM 1719 C C . ALA A 1 217 ? 79.256 14.291 -6.702 1.00 52.16 217 ALA A C 1
ATOM 1721 O O . ALA A 1 217 ? 80.471 14.361 -6.856 1.00 52.16 217 ALA A O 1
ATOM 1722 N N . ALA A 1 218 ? 78.408 14.886 -7.545 1.00 58.12 218 ALA A N 1
ATOM 1723 C CA . ALA A 1 218 ? 78.827 15.579 -8.760 1.00 58.12 218 ALA A CA 1
ATOM 1724 C C . ALA A 1 218 ? 78.334 17.031 -8.783 1.00 58.12 218 ALA A C 1
ATOM 1726 O O . ALA A 1 218 ? 77.186 17.318 -8.450 1.00 58.12 218 ALA A O 1
ATOM 1727 N N . THR A 1 219 ? 79.201 17.940 -9.227 1.00 57.62 219 THR A N 1
ATOM 1728 C CA . THR A 1 219 ? 78.923 19.377 -9.405 1.00 57.62 219 THR A CA 1
ATOM 1729 C C . THR A 1 219 ? 78.068 19.670 -10.647 1.00 57.62 219 THR A C 1
ATOM 1731 O O . THR A 1 219 ? 77.718 20.819 -10.903 1.00 57.62 219 THR A O 1
ATOM 1734 N N . THR A 1 220 ? 77.735 18.642 -11.433 1.00 59.38 220 THR A N 1
ATOM 1735 C CA . THR A 1 220 ? 76.959 18.727 -12.675 1.00 59.38 220 THR A CA 1
ATOM 1736 C C . THR A 1 220 ? 75.950 17.581 -12.707 1.00 59.38 220 THR A C 1
ATOM 1738 O O . THR A 1 220 ? 76.315 16.425 -12.499 1.00 59.38 220 THR A O 1
ATOM 1741 N N . LEU A 1 221 ? 74.674 17.901 -12.938 1.00 58.69 221 LEU A N 1
ATOM 1742 C CA . LEU A 1 221 ? 73.592 16.921 -13.049 1.00 58.69 221 LEU A CA 1
ATOM 1743 C C . LEU A 1 221 ? 73.506 16.418 -14.492 1.00 58.69 221 LEU A C 1
ATOM 1745 O O . LEU A 1 221 ? 73.059 17.150 -15.372 1.00 58.69 221 LEU A O 1
ATOM 1749 N N . LEU A 1 222 ? 73.925 15.175 -14.732 1.00 62.25 222 LEU A N 1
ATOM 1750 C CA . LEU A 1 222 ? 73.671 14.490 -15.999 1.00 62.25 222 LEU A CA 1
ATOM 1751 C C . LEU A 1 222 ? 72.284 13.818 -15.949 1.00 62.25 222 LEU A C 1
ATOM 1753 O O . LEU A 1 222 ? 71.925 13.288 -14.895 1.00 62.25 222 LEU A O 1
ATOM 1757 N N . PRO A 1 223 ? 71.503 13.797 -17.048 1.00 57.00 223 PRO A N 1
ATOM 1758 C CA . PRO A 1 223 ? 70.163 13.191 -17.084 1.00 57.00 223 PRO A CA 1
ATOM 1759 C C . PRO A 1 223 ? 70.115 11.742 -16.575 1.00 57.00 223 PRO A C 1
ATOM 1761 O O . PRO A 1 223 ? 69.168 11.348 -15.901 1.00 57.00 223 PRO A O 1
ATOM 1764 N N . GLU A 1 224 ? 71.175 10.972 -16.814 1.00 58.00 224 GLU A N 1
ATOM 1765 C CA . GLU A 1 224 ? 71.322 9.582 -16.361 1.00 58.00 224 GLU A CA 1
ATOM 1766 C C . GLU A 1 224 ? 71.375 9.451 -14.827 1.00 58.00 224 GLU A C 1
ATOM 1768 O O . GLU A 1 224 ? 71.006 8.422 -14.268 1.00 58.00 224 GLU A O 1
ATOM 1773 N N . MET A 1 225 ? 71.768 10.511 -14.115 1.00 55.41 225 MET A N 1
ATOM 1774 C CA . MET A 1 225 ? 71.842 10.533 -12.649 1.00 55.41 225 MET A CA 1
ATOM 1775 C C . MET A 1 225 ? 70.468 10.715 -11.980 1.00 55.41 225 MET A C 1
ATOM 1777 O O . MET A 1 225 ? 70.347 10.505 -10.772 1.00 55.41 225 MET A O 1
ATOM 1781 N N . LEU A 1 226 ? 69.428 11.073 -12.746 1.00 58.00 226 LEU A N 1
ATOM 1782 C CA . LEU A 1 226 ? 68.030 11.085 -12.295 1.00 58.00 226 LEU A CA 1
ATOM 1783 C C . LEU A 1 226 ? 67.351 9.706 -12.393 1.00 58.00 226 LEU A C 1
ATOM 1785 O O . LEU A 1 226 ? 66.226 9.561 -11.918 1.00 58.00 226 LEU A O 1
ATOM 1789 N N . ALA A 1 227 ? 68.022 8.685 -12.940 1.00 54.81 227 ALA A N 1
ATOM 1790 C CA . ALA A 1 227 ? 67.463 7.345 -13.168 1.00 54.81 227 ALA A CA 1
ATOM 1791 C C . ALA A 1 227 ? 67.092 6.562 -11.888 1.00 54.81 227 ALA A C 1
ATOM 1793 O O . ALA A 1 227 ? 66.606 5.438 -11.963 1.00 54.81 227 ALA A O 1
ATOM 1794 N N . ALA A 1 228 ? 67.298 7.141 -10.701 1.00 51.25 228 ALA A N 1
ATOM 1795 C CA . ALA A 1 228 ? 66.736 6.626 -9.452 1.00 51.25 228 ALA A CA 1
ATOM 1796 C C . ALA A 1 228 ? 65.228 6.918 -9.300 1.00 51.25 228 ALA A C 1
ATOM 1798 O O . ALA A 1 228 ? 64.597 6.393 -8.381 1.00 51.25 228 ALA A O 1
ATOM 1799 N N . ALA A 1 229 ? 64.641 7.737 -10.178 1.00 54.75 229 ALA A N 1
ATOM 1800 C CA . ALA A 1 229 ? 63.203 7.745 -10.395 1.00 54.75 229 ALA A CA 1
ATOM 1801 C C . ALA A 1 229 ? 62.848 6.542 -11.275 1.00 54.75 229 ALA A C 1
ATOM 1803 O O . ALA A 1 229 ? 63.394 6.402 -12.367 1.00 54.75 229 ALA A O 1
ATOM 1804 N N . THR A 1 230 ? 61.955 5.674 -10.795 1.00 54.78 230 THR A N 1
ATOM 1805 C CA . THR A 1 230 ? 61.344 4.599 -11.584 1.00 54.78 230 THR A CA 1
ATOM 1806 C C . THR A 1 230 ? 60.828 5.187 -12.891 1.00 54.78 230 THR A C 1
ATOM 1808 O O . THR A 1 230 ? 59.834 5.912 -12.900 1.00 54.78 230 THR A O 1
ATOM 1811 N N . ILE A 1 231 ? 61.545 4.919 -13.980 1.00 59.16 231 ILE A N 1
ATOM 1812 C CA . ILE A 1 231 ? 61.074 5.218 -15.325 1.00 59.16 231 ILE A CA 1
ATOM 1813 C C . ILE A 1 231 ? 59.826 4.347 -15.510 1.00 59.16 231 ILE A C 1
ATOM 1815 O O . ILE A 1 231 ? 59.914 3.150 -15.221 1.00 59.16 231 ILE A O 1
ATOM 1819 N N . PRO A 1 232 ? 58.674 4.914 -15.915 1.00 62.19 232 PRO A N 1
ATOM 1820 C CA . PRO A 1 232 ? 57.508 4.115 -16.261 1.00 62.19 232 PRO A CA 1
ATOM 1821 C C . PRO A 1 232 ? 57.935 3.056 -17.275 1.00 62.19 232 PRO A C 1
ATOM 1823 O O . PRO A 1 232 ? 58.502 3.388 -18.318 1.00 62.19 232 PRO A O 1
ATOM 1826 N N . ASP A 1 233 ? 57.752 1.788 -16.928 1.00 72.81 233 ASP A N 1
ATOM 1827 C CA . ASP A 1 233 ? 58.043 0.685 -17.833 1.00 72.81 233 ASP A CA 1
ATOM 1828 C C . ASP A 1 233 ? 56.873 0.485 -18.811 1.00 72.81 233 ASP A C 1
ATOM 1830 O O . ASP A 1 233 ? 55.864 1.195 -18.774 1.00 72.81 233 ASP A O 1
ATOM 1834 N N . SER A 1 234 ? 57.007 -0.471 -19.730 1.00 73.75 234 SER A N 1
ATOM 1835 C CA . SER A 1 234 ? 55.985 -0.725 -20.749 1.00 73.75 234 SER A CA 1
ATOM 1836 C C . SER A 1 234 ? 54.624 -1.130 -20.176 1.00 73.75 234 SER A C 1
ATOM 1838 O O . SER A 1 234 ? 53.638 -1.028 -20.898 1.00 73.75 234 SER A O 1
ATOM 1840 N N . SER A 1 235 ? 54.543 -1.533 -18.899 1.00 77.12 235 SER A N 1
ATOM 1841 C CA . SER A 1 235 ? 53.272 -1.898 -18.256 1.00 77.12 235 SER A CA 1
ATOM 1842 C C . SER A 1 235 ? 52.304 -0.715 -18.147 1.00 77.12 235 SER A C 1
ATOM 1844 O O . SER A 1 235 ? 51.093 -0.900 -18.162 1.00 77.12 235 SER A O 1
ATOM 1846 N N . TYR A 1 236 ? 52.822 0.519 -18.136 1.00 73.81 236 TYR A N 1
ATOM 1847 C CA . TYR A 1 236 ? 52.009 1.741 -18.126 1.00 73.81 236 TYR A CA 1
ATOM 1848 C C . TYR A 1 236 ? 51.307 2.027 -19.461 1.00 73.81 236 TYR A C 1
ATOM 1850 O O . TYR A 1 236 ? 50.501 2.953 -19.534 1.00 73.81 236 TYR A O 1
ATOM 1858 N N . LEU A 1 237 ? 51.633 1.274 -20.514 1.00 78.31 237 LEU A N 1
ATOM 1859 C CA . LEU A 1 237 ? 51.022 1.384 -21.839 1.00 78.31 237 LEU A CA 1
ATOM 1860 C C . LEU A 1 237 ? 50.074 0.216 -22.142 1.00 78.31 237 LEU A C 1
ATOM 1862 O O . LEU A 1 237 ? 49.510 0.165 -23.233 1.00 78.31 237 LEU A O 1
ATOM 1866 N N . GLU A 1 238 ? 49.914 -0.729 -21.213 1.00 82.94 238 GLU A N 1
ATOM 1867 C CA . GLU A 1 238 ? 48.998 -1.854 -21.380 1.00 82.94 238 GLU A CA 1
ATOM 1868 C C . GLU A 1 238 ? 47.540 -1.426 -21.167 1.00 82.94 238 GLU A C 1
ATOM 1870 O O . GLU A 1 238 ? 47.240 -0.462 -20.459 1.00 82.94 238 GLU A O 1
ATOM 1875 N N . ALA A 1 239 ? 46.619 -2.160 -21.793 1.00 82.31 239 ALA A N 1
ATOM 1876 C CA . ALA A 1 239 ? 45.192 -1.939 -21.612 1.00 82.31 239 ALA A CA 1
ATOM 1877 C C . ALA A 1 239 ? 44.778 -2.227 -20.158 1.00 82.31 239 ALA A C 1
ATOM 1879 O O . ALA A 1 239 ? 45.170 -3.237 -19.570 1.00 82.31 239 ALA A O 1
ATOM 1880 N N . THR A 1 240 ? 43.955 -1.351 -19.589 1.00 79.56 240 THR A N 1
ATOM 1881 C CA . THR A 1 240 ? 43.375 -1.497 -18.246 1.00 79.56 240 THR A CA 1
ATOM 1882 C C . THR A 1 240 ? 41.855 -1.584 -18.345 1.00 79.56 240 THR A C 1
ATOM 1884 O O . THR A 1 240 ? 41.286 -1.378 -19.414 1.00 79.56 240 THR A O 1
ATOM 1887 N N . GLU A 1 241 ? 41.168 -1.897 -17.243 1.00 76.44 241 GLU A N 1
ATOM 1888 C CA . GLU A 1 241 ? 39.697 -1.939 -17.216 1.00 76.44 241 GLU A CA 1
ATOM 1889 C C . GLU A 1 241 ? 39.080 -0.623 -17.733 1.00 76.44 241 GLU A C 1
ATOM 1891 O O . GLU A 1 241 ? 38.141 -0.661 -18.529 1.00 76.44 241 GLU A O 1
ATOM 1896 N N . ASP A 1 242 ? 39.706 0.512 -17.402 1.00 71.44 242 ASP A N 1
ATOM 1897 C CA . ASP A 1 242 ? 39.287 1.857 -17.811 1.00 71.44 242 ASP A CA 1
ATOM 1898 C C . ASP A 1 242 ? 39.807 2.291 -19.199 1.00 71.44 242 ASP A C 1
ATOM 1900 O O . ASP A 1 242 ? 39.266 3.220 -19.801 1.00 71.44 242 ASP A O 1
ATOM 1904 N N . VAL A 1 243 ? 40.865 1.657 -19.722 1.00 78.44 243 VAL A N 1
ATOM 1905 C CA . VAL A 1 243 ? 41.528 2.042 -20.983 1.00 78.44 243 VAL A CA 1
ATOM 1906 C C . VAL A 1 243 ? 41.667 0.826 -21.894 1.00 78.44 243 VAL A C 1
ATOM 1908 O O . VAL A 1 243 ? 42.602 0.038 -21.766 1.00 78.44 243 VAL A O 1
ATOM 1911 N N . GLN A 1 244 ? 40.748 0.696 -22.851 1.00 83.25 244 GLN A N 1
ATOM 1912 C CA . GLN A 1 244 ? 40.752 -0.379 -23.845 1.00 83.25 244 GLN A CA 1
ATOM 1913 C C . GLN A 1 244 ? 41.461 0.076 -25.128 1.00 83.25 244 GLN A C 1
ATOM 1915 O O . GLN A 1 244 ? 41.039 1.047 -25.757 1.00 83.25 244 GLN A O 1
ATOM 1920 N N . ILE A 1 245 ? 42.514 -0.635 -25.540 1.00 86.06 245 ILE A N 1
ATOM 1921 C CA . ILE A 1 245 ? 43.190 -0.417 -26.829 1.00 86.06 245 ILE A CA 1
ATOM 1922 C C . ILE A 1 245 ? 42.488 -1.294 -27.869 1.00 86.06 245 ILE A C 1
ATOM 1924 O O . ILE A 1 245 ? 42.701 -2.505 -27.915 1.00 86.06 245 ILE A O 1
ATOM 1928 N N . THR A 1 246 ? 41.585 -0.702 -28.653 1.00 89.25 246 THR A N 1
ATOM 1929 C CA . THR A 1 246 ? 40.837 -1.424 -29.692 1.00 89.25 246 THR A CA 1
ATOM 1930 C C . THR A 1 246 ? 41.558 -1.362 -31.046 1.00 89.25 246 THR A C 1
ATOM 1932 O O . THR A 1 246 ? 42.339 -0.434 -31.280 1.00 89.25 246 THR A O 1
ATOM 1935 N N . PRO A 1 247 ? 41.281 -2.292 -31.982 1.00 90.31 247 PRO A N 1
ATOM 1936 C CA . PRO A 1 247 ? 41.900 -2.287 -33.312 1.00 90.31 247 PRO A CA 1
ATOM 1937 C C . PRO A 1 247 ? 41.708 -0.975 -34.091 1.00 90.31 247 PRO A C 1
ATOM 1939 O O . PRO A 1 247 ? 42.547 -0.598 -34.908 1.00 90.31 247 PRO A O 1
ATOM 1942 N N . GLU A 1 248 ? 40.612 -0.258 -33.845 1.00 90.19 248 GLU A N 1
ATOM 1943 C CA . GLU A 1 248 ? 40.319 1.038 -34.459 1.00 90.19 248 GLU A CA 1
ATOM 1944 C C . GLU A 1 248 ? 41.236 2.148 -33.927 1.00 90.19 248 GLU A C 1
ATOM 1946 O O . GLU A 1 248 ? 41.649 3.021 -34.692 1.00 90.19 248 GLU A O 1
ATOM 1951 N N . ILE A 1 249 ? 41.588 2.102 -32.637 1.00 88.19 249 ILE A N 1
ATOM 1952 C CA . ILE A 1 249 ? 42.531 3.044 -32.016 1.00 88.19 249 ILE A CA 1
ATOM 1953 C C . ILE A 1 249 ? 43.937 2.822 -32.583 1.00 88.19 249 ILE A C 1
ATOM 1955 O O . ILE A 1 249 ? 44.612 3.794 -32.923 1.00 88.19 249 ILE A O 1
ATOM 1959 N N . ASP A 1 250 ? 44.351 1.565 -32.766 1.00 88.44 250 ASP A N 1
ATOM 1960 C CA . ASP A 1 250 ? 45.640 1.228 -33.385 1.00 88.44 250 ASP A CA 1
ATOM 1961 C C . ASP A 1 250 ? 45.712 1.684 -34.849 1.00 88.44 250 ASP A C 1
ATOM 1963 O O . ASP A 1 250 ? 46.716 2.252 -35.286 1.00 88.44 250 ASP A O 1
ATOM 1967 N N . ALA A 1 251 ? 44.631 1.494 -35.613 1.00 93.31 251 ALA A N 1
ATOM 1968 C CA . ALA A 1 251 ? 44.550 1.961 -36.995 1.00 93.31 251 ALA A CA 1
ATOM 1969 C C . ALA A 1 251 ? 44.654 3.493 -37.091 1.00 93.31 251 ALA A C 1
ATOM 1971 O O . ALA A 1 251 ? 45.374 4.013 -37.947 1.00 93.31 251 ALA A O 1
ATOM 1972 N N . LEU A 1 252 ? 43.994 4.217 -36.184 1.00 91.75 252 LEU A N 1
ATOM 1973 C CA . LEU A 1 252 ? 44.075 5.674 -36.113 1.00 91.75 252 LEU A CA 1
ATOM 1974 C C . LEU A 1 252 ? 45.473 6.150 -35.688 1.00 91.75 252 LEU A C 1
ATOM 1976 O O . LEU A 1 252 ? 46.007 7.107 -36.249 1.00 91.75 252 LEU A O 1
ATOM 1980 N N . ALA A 1 253 ? 46.105 5.472 -34.729 1.00 90.31 253 ALA A N 1
ATOM 1981 C CA . ALA A 1 253 ? 47.478 5.769 -34.332 1.00 90.31 253 ALA A CA 1
ATOM 1982 C C . ALA A 1 253 ? 48.454 5.576 -35.505 1.00 90.31 253 ALA A C 1
ATOM 1984 O O . ALA A 1 253 ? 49.339 6.414 -35.710 1.00 90.31 253 ALA A O 1
ATOM 1985 N N . LEU A 1 254 ? 48.253 4.531 -36.315 1.00 92.88 254 LEU A N 1
ATOM 1986 C CA . LEU A 1 254 ? 49.017 4.277 -37.534 1.00 92.88 254 LEU A CA 1
ATOM 1987 C C . LEU A 1 254 ? 48.800 5.373 -38.591 1.00 92.88 254 LEU A C 1
ATOM 1989 O O . LEU A 1 254 ? 49.781 5.856 -39.160 1.00 92.88 254 LEU A O 1
ATOM 1993 N N . GLU A 1 255 ? 47.558 5.814 -38.818 1.00 93.00 255 GLU A N 1
ATOM 1994 C CA . GLU A 1 255 ? 47.225 6.921 -39.734 1.00 93.00 255 GLU A CA 1
ATOM 1995 C C . GLU A 1 255 ? 47.917 8.231 -39.322 1.00 93.00 255 GLU A C 1
ATOM 1997 O O . GLU A 1 255 ? 48.468 8.962 -40.150 1.00 93.00 255 GLU A O 1
ATOM 2002 N N . LEU A 1 256 ? 47.970 8.497 -38.016 1.00 93.12 256 LEU A N 1
ATOM 2003 C CA . LEU A 1 256 ? 48.648 9.658 -37.440 1.00 93.12 256 LEU A CA 1
ATOM 2004 C C . LEU A 1 256 ? 50.174 9.474 -37.333 1.00 93.12 256 LEU A C 1
ATOM 2006 O O . LEU A 1 256 ? 50.884 10.384 -36.885 1.00 93.12 256 LEU A O 1
ATOM 2010 N N . GLY A 1 257 ? 50.700 8.331 -37.783 1.00 91.62 257 GLY A N 1
ATOM 2011 C CA . GLY A 1 257 ? 52.124 8.015 -37.828 1.00 91.62 257 GLY A CA 1
ATOM 2012 C C . GLY A 1 257 ? 52.757 7.832 -36.450 1.00 91.62 257 GLY A C 1
ATOM 2013 O O . GLY A 1 257 ? 53.927 8.169 -36.283 1.00 91.62 257 GLY A O 1
ATOM 2014 N N . HIS A 1 258 ? 51.983 7.373 -35.462 1.00 89.38 258 HIS A N 1
ATOM 2015 C CA . HIS A 1 258 ? 52.385 7.223 -34.058 1.00 89.38 258 HIS A CA 1
ATOM 2016 C C . HIS A 1 258 ? 52.993 8.502 -33.456 1.00 89.38 258 HIS A C 1
ATOM 2018 O O . HIS A 1 258 ? 53.819 8.455 -32.545 1.00 89.38 258 HIS A O 1
ATOM 2024 N N . ASN A 1 259 ? 52.610 9.670 -33.982 1.00 90.56 259 ASN A N 1
ATOM 2025 C CA . ASN A 1 259 ? 53.142 10.944 -33.531 1.00 90.56 259 ASN A CA 1
ATOM 2026 C C . ASN A 1 259 ? 52.295 11.479 -32.361 1.00 90.56 259 ASN A C 1
ATOM 2028 O O . ASN A 1 259 ? 51.130 11.829 -32.576 1.00 90.56 259 ASN A O 1
ATOM 2032 N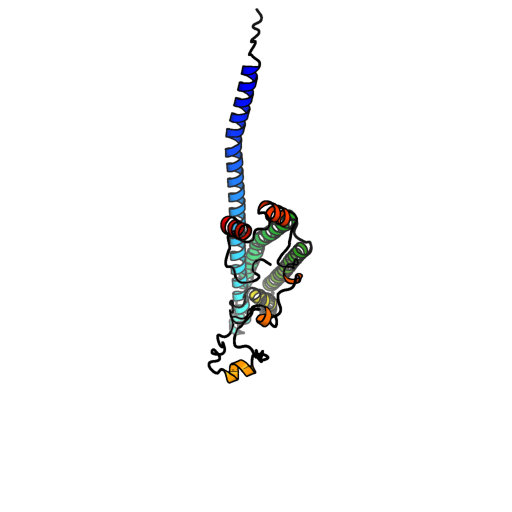 N . PRO A 1 260 ? 52.862 11.624 -31.149 1.00 86.88 260 PRO A N 1
ATOM 2033 C CA . PRO A 1 260 ? 52.099 11.992 -29.957 1.00 86.88 260 PRO A CA 1
ATOM 2034 C C . PRO A 1 260 ? 51.450 13.376 -30.063 1.00 86.88 260 PRO A C 1
ATOM 2036 O O . PRO A 1 260 ? 50.355 13.581 -29.549 1.00 86.88 260 PRO A O 1
ATOM 2039 N N . VAL A 1 261 ? 52.075 14.317 -30.779 1.00 91.38 261 VAL A N 1
ATOM 2040 C CA . VAL A 1 261 ? 51.515 15.662 -30.981 1.00 91.38 261 VAL A CA 1
ATOM 2041 C C . VAL A 1 261 ? 50.288 15.602 -31.889 1.00 91.38 261 VAL A C 1
ATOM 2043 O O . VAL A 1 261 ? 49.283 16.253 -31.619 1.00 91.38 261 VAL A O 1
ATOM 2046 N N . LYS A 1 262 ? 50.337 14.789 -32.951 1.00 92.12 262 LYS A N 1
ATOM 2047 C CA . LYS A 1 262 ? 49.195 14.617 -33.859 1.00 92.12 262 LYS A CA 1
ATOM 2048 C C . LYS A 1 262 ? 48.038 13.889 -33.183 1.00 92.12 262 LYS A C 1
ATOM 2050 O O . LYS A 1 262 ? 46.897 14.297 -33.359 1.00 92.12 262 LYS A O 1
ATOM 2055 N N . ILE A 1 263 ? 48.344 12.861 -32.394 1.00 90.56 263 ILE A N 1
ATOM 2056 C CA . ILE A 1 263 ? 47.353 12.116 -31.610 1.00 90.56 263 ILE A CA 1
ATOM 2057 C C . ILE A 1 263 ? 46.676 13.044 -30.597 1.00 90.56 263 ILE A C 1
ATOM 2059 O O . ILE A 1 263 ? 45.451 13.082 -30.539 1.00 90.56 263 ILE A O 1
ATOM 2063 N N . TYR A 1 264 ? 47.448 13.852 -29.863 1.00 89.88 264 TYR A N 1
ATOM 2064 C CA . TYR A 1 264 ? 46.894 14.827 -28.922 1.00 89.88 264 TYR A CA 1
ATOM 2065 C C . TYR A 1 264 ? 45.968 15.836 -29.608 1.00 89.88 264 TYR A C 1
ATOM 2067 O O . TYR A 1 264 ? 44.843 16.029 -29.153 1.00 89.88 264 TYR A O 1
ATOM 2075 N N . ASN A 1 265 ? 46.409 16.442 -30.715 1.00 92.81 265 ASN A N 1
ATOM 2076 C CA . ASN A 1 265 ? 45.594 17.412 -31.449 1.00 92.81 265 ASN A CA 1
ATOM 2077 C C . ASN A 1 265 ? 44.303 16.770 -31.973 1.00 92.81 265 ASN A C 1
ATOM 2079 O O . ASN A 1 265 ? 43.231 17.346 -31.838 1.00 92.81 265 ASN A O 1
ATOM 2083 N N . TRP A 1 266 ? 44.383 15.546 -32.503 1.00 94.25 266 TRP A N 1
ATOM 2084 C CA . TRP A 1 266 ? 43.202 14.822 -32.964 1.00 94.25 266 TRP A CA 1
ATOM 2085 C C . TRP A 1 266 ? 42.213 14.565 -31.821 1.00 94.25 266 TRP A C 1
ATOM 2087 O O . TRP A 1 266 ? 41.027 14.843 -31.977 1.00 94.25 266 TRP A O 1
ATOM 2097 N N . VAL A 1 267 ? 42.685 14.095 -30.662 1.00 91.38 267 VAL A N 1
ATOM 2098 C CA . VAL A 1 267 ? 41.832 13.867 -29.483 1.00 91.38 267 VAL A CA 1
ATOM 2099 C C . VAL A 1 267 ? 41.207 15.175 -29.008 1.00 91.38 267 VAL A C 1
ATOM 2101 O O . VAL A 1 267 ? 40.004 15.221 -28.779 1.00 91.38 267 VAL A O 1
ATOM 2104 N N . HIS A 1 268 ? 41.997 16.241 -28.904 1.00 87.75 268 HIS A N 1
ATOM 2105 C CA . HIS A 1 268 ? 41.524 17.562 -28.500 1.00 87.75 268 HIS A CA 1
ATOM 2106 C C . HIS A 1 268 ? 40.415 18.094 -29.425 1.00 87.75 268 HIS A C 1
ATOM 2108 O O . HIS A 1 268 ? 39.415 18.628 -28.945 1.00 87.75 268 HIS A O 1
ATOM 2114 N N . ASP A 1 269 ? 40.572 17.920 -30.739 1.00 92.75 269 ASP A N 1
ATOM 2115 C CA . ASP A 1 269 ? 39.660 18.485 -31.736 1.00 92.75 269 ASP A CA 1
ATOM 2116 C C . ASP A 1 269 ? 38.415 17.614 -31.981 1.00 92.75 269 ASP A C 1
ATOM 2118 O O . ASP A 1 269 ? 37.365 18.136 -32.358 1.00 92.75 269 ASP A O 1
ATOM 2122 N N . ASN A 1 270 ? 38.505 16.296 -31.762 1.00 92.56 270 ASN A N 1
ATOM 2123 C CA . ASN A 1 270 ? 37.440 15.339 -32.094 1.00 92.56 270 ASN A CA 1
ATOM 2124 C C . ASN A 1 270 ? 36.734 14.744 -30.867 1.00 92.56 270 ASN A C 1
ATOM 2126 O O . ASN A 1 270 ? 35.610 14.255 -30.991 1.00 92.56 270 ASN A O 1
ATOM 2130 N N . ILE A 1 271 ? 37.345 14.791 -29.679 1.00 86.88 271 ILE A N 1
ATOM 2131 C CA . ILE A 1 271 ? 36.772 14.250 -28.444 1.00 86.88 271 ILE A CA 1
ATOM 2132 C C . ILE A 1 271 ? 36.469 15.395 -27.485 1.00 86.88 271 ILE A C 1
ATOM 2134 O O . ILE A 1 271 ? 37.350 16.039 -26.916 1.00 86.88 271 ILE A O 1
ATOM 2138 N N . LYS A 1 272 ? 35.177 15.622 -27.244 1.00 81.50 272 LYS A N 1
ATOM 2139 C CA . LYS A 1 272 ? 34.734 16.607 -26.261 1.00 81.50 272 LYS A CA 1
ATOM 2140 C C . LYS A 1 272 ? 35.031 16.099 -24.853 1.00 81.50 272 LYS A C 1
ATOM 2142 O O . LYS A 1 272 ? 34.317 15.241 -24.339 1.00 81.50 272 LYS A O 1
ATOM 2147 N N . PHE A 1 273 ? 36.038 16.678 -24.207 1.00 76.19 273 PHE A N 1
ATOM 2148 C CA . PHE A 1 273 ? 36.282 16.434 -22.791 1.00 76.19 273 PHE A CA 1
ATOM 2149 C C . PHE A 1 273 ? 35.131 17.001 -21.951 1.00 76.19 273 PHE A C 1
ATOM 2151 O O . PHE A 1 273 ? 34.836 18.199 -21.993 1.00 76.19 273 PHE A O 1
ATOM 2158 N N . ILE A 1 274 ? 34.474 16.135 -21.183 1.00 70.56 274 ILE A N 1
ATOM 2159 C CA . ILE A 1 274 ? 33.460 16.526 -20.208 1.00 70.56 274 ILE A CA 1
ATOM 2160 C C . ILE A 1 274 ? 34.106 16.368 -18.825 1.00 70.56 274 ILE A C 1
ATOM 2162 O O . ILE A 1 274 ? 34.398 15.240 -18.432 1.00 70.56 274 ILE A O 1
ATOM 2166 N N . PRO A 1 275 ? 34.349 17.459 -18.075 1.00 62.25 275 PRO A N 1
ATOM 2167 C CA . PRO A 1 275 ? 34.953 17.389 -16.749 1.00 62.25 275 PRO A CA 1
ATOM 2168 C C . PRO A 1 275 ? 33.926 16.896 -15.719 1.00 62.25 275 PRO A C 1
ATOM 2170 O O . PRO A 1 275 ? 33.425 17.662 -14.896 1.00 62.25 275 PRO A O 1
ATOM 2173 N N . THR A 1 276 ? 33.570 15.616 -15.775 1.00 56.06 276 THR A N 1
ATOM 2174 C CA . THR A 1 276 ? 32.792 14.938 -14.733 1.00 56.06 276 THR A CA 1
ATOM 2175 C C . THR A 1 276 ? 33.742 14.177 -13.824 1.00 56.06 276 THR A C 1
ATOM 2177 O O . THR A 1 276 ? 34.450 13.281 -14.272 1.00 56.06 276 THR A O 1
ATOM 2180 N N . TYR A 1 277 ? 33.756 14.527 -12.540 1.00 47.16 277 TYR A N 1
ATOM 2181 C CA . TYR A 1 277 ? 34.445 13.744 -11.519 1.00 47.16 277 TYR A CA 1
ATOM 2182 C C . TYR A 1 277 ? 33.509 12.645 -10.996 1.00 47.16 277 TYR A C 1
ATOM 2184 O O . TYR A 1 277 ? 32.400 12.943 -10.554 1.00 47.16 277 TYR A O 1
ATOM 2192 N N . GLY A 1 278 ? 33.984 11.396 -10.993 1.00 52.75 278 GLY A N 1
ATOM 2193 C CA . GLY A 1 278 ? 33.352 10.269 -10.300 1.00 52.75 278 GLY A CA 1
ATOM 2194 C C . GLY A 1 278 ? 32.573 9.283 -11.181 1.00 52.75 278 GLY A C 1
ATOM 2195 O O . GLY A 1 278 ? 32.193 9.587 -12.309 1.00 52.75 278 GLY A O 1
ATOM 2196 N N . SER A 1 279 ? 32.333 8.097 -10.606 1.00 49.16 279 SER A N 1
ATOM 2197 C CA . SER A 1 279 ? 31.643 6.906 -11.145 1.00 49.16 279 SER A CA 1
ATOM 2198 C C . SER A 1 279 ? 30.148 7.126 -11.447 1.00 49.16 279 SER A C 1
ATOM 2200 O O . SER A 1 279 ? 29.293 6.363 -11.009 1.00 49.16 279 SER A O 1
ATOM 2202 N N . ILE A 1 280 ? 29.794 8.202 -12.147 1.00 49.56 280 ILE A N 1
ATOM 2203 C CA . ILE A 1 280 ? 28.423 8.454 -12.624 1.00 49.56 280 ILE A CA 1
ATOM 2204 C C . ILE A 1 280 ? 28.193 7.826 -14.014 1.00 49.56 280 ILE A C 1
ATOM 2206 O O . ILE A 1 280 ? 27.060 7.783 -14.484 1.00 49.56 280 ILE A O 1
ATOM 2210 N N . GLN A 1 281 ? 29.241 7.299 -14.658 1.00 49.25 281 GLN A N 1
ATOM 2211 C CA . GLN A 1 281 ? 29.152 6.614 -15.958 1.00 49.25 281 GLN A CA 1
ATOM 2212 C C . GLN A 1 281 ? 29.758 5.200 -15.985 1.00 49.25 281 GLN A C 1
ATOM 2214 O O . GLN A 1 281 ? 29.921 4.650 -17.070 1.00 49.25 281 GLN A O 1
ATOM 2219 N N . GLY A 1 282 ? 30.083 4.631 -14.818 1.00 43.84 282 GLY A N 1
ATOM 2220 C CA . GLY A 1 282 ? 30.438 3.212 -14.681 1.00 43.84 282 GLY A CA 1
ATOM 2221 C C . GLY A 1 282 ? 29.202 2.352 -14.469 1.00 43.84 282 GLY A C 1
ATOM 2222 O O . GLY A 1 282 ? 28.304 2.822 -13.730 1.00 43.84 282 GLY A O 1
#

Nearest PDB structures (foldseek):
  1dov-assembly1_A  TM=3.444E-01  e=7.959E-01  Mus musculus
  2wcd-assembly1_A  TM=2.355E-01  e=1.859E+00  Escherichia coli K-12
  4ilo-assembly1_A  TM=3.034E-01  e=8.198E+00  Chlamydia trachomatis L2/434/Bu

Foldseek 3Di:
DDDDPCDDPVNVVVVVVVVVVVVCVVVVVVVVVVVVVVVVVVVVLVVVLVVLVVVLVVLLVVLLVLLVVLLPDDPVSLVVDDLQVSLVVLVVSLVSNVVSVVSVVVVLVVVLVVCVVVVHDPVVNVVSVVVVVVVVVLNVQLSVLSVVSSPDPDSVVNNVSSVSNNVSSVVVVVVPPDPPDDQCPDPDHDPPPPDPPDDPDPVVVCVVVVDDDLDDPDPDDDPVSVPVPPDDDCVVVDADPVRDDDPVNVVVCVVQVVDPVSVVVCCVVPPDDDPDDDDPPD

Secondary structure (DSSP, 8-state):
--------HHHHHHHHHHHHHHHHHHHHHHHHHHHHHHHHHHHHHHHHHHHHHHHHHHHHHHHHHHHHHHHS--HHHHHH--HHHHHHHHHHHHHHHHHHHHHHHHHHHHHHHHHHHTT--HHHHHHHHHHHHHHHHHHHHHHHHHHHHHT--SGGGHHHHHHHHHHHHHHHHGGG-PPP--GGGSSSPPP-S-PPPP---HHHHHHHS---------SS--GGGGTTS----GGGGS--SS----HHHHHHHHHTTT-HHHHHHHHHHHS------SSS--

Solvent-accessible surface area (backbone atoms only — not comparable to full-atom values): 17120 Å² total; per-residue (Å²): 139,84,84,79,82,79,70,50,74,67,57,56,51,51,53,50,51,51,52,51,52,52,52,51,66,56,48,52,60,52,50,50,49,52,49,50,54,50,50,51,50,52,49,54,52,51,52,52,34,52,51,36,50,52,50,37,53,53,49,52,49,51,52,48,54,54,36,53,56,59,61,71,55,52,73,68,56,54,69,69,51,58,64,70,59,54,28,53,53,50,50,51,52,51,50,51,50,57,63,30,44,53,43,54,54,50,51,52,51,52,48,51,50,51,46,57,76,68,65,54,58,68,69,58,56,50,53,49,52,50,52,53,52,52,49,51,52,54,49,53,53,49,55,51,32,49,46,52,50,53,66,49,90,52,77,83,57,42,47,61,37,34,49,54,40,45,69,63,49,61,67,64,69,59,77,74,68,69,75,73,92,52,77,83,74,42,99,69,62,74,78,88,75,80,66,78,76,82,79,84,48,70,67,63,45,40,70,78,51,72,71,80,81,81,82,73,96,58,101,65,90,53,79,77,75,56,62,84,50,84,70,84,54,76,75,82,74,54,72,44,98,92,44,78,83,45,75,68,56,54,52,49,38,56,75,49,65,71,34,68,69,53,50,49,52,49,45,66,77,74,47,84,86,72,96,72,86,71,81,84,84,113